Protein AF-A0AAW2WM68-F1 (afdb_monomer_lite)

pLDDT: mean 71.4, std 16.16, range [29.34, 97.38]

InterPro domains:
  IPR001906 Terpene synthase, N-terminal domain [PF01397] (2-116)
  IPR005630 Terpene synthase, metal-binding domain [PF03936] (174-211)
  IPR008930 Terpenoid cyclases/protein prenyltransferase alpha-alpha toroid [SSF48239] (2-142)
  IPR008949 Isoprenoid synthase domain superfamily [G3DSA:1.10.600.10] (168-258)
  IPR008949 Isoprenoid synthase domain superfamily [SSF48576] (148-249)
  IPR036965 Terpene synthase, N-terminal domain superfamily [G3DSA:1.50.10.130] (1-159)
  IPR050148 Terpene synthase-like [PTHR31225] (4-174)

Foldseek 3Di:
DCVVCVPVLLVVLVVVLVVDDLVVLLPDDLLVLLQNLLSNVVVPHDDALCSCQSQADPVSAGDPVCLVVLNSLLSQLLSLVSDDPPRVSSVRSNVVSLVSLVVCLVVDDPLVSVLSVVCNVAPPLLADCLLCLVVVLVPQPDPDPCSVVVSVVSVVVNVVVLVLVQVCVVPVVPPDPVVVLVVVVVVLLVVLVVCLVVVVPDDDVPVVVVSVVVLLVSLQVVQVVCCVVPVHRCSLVSVVVVLVSLVVRPPSVVVCVVVPDRDDDDDDDPDDDPVVVSVVSNVSSCVCQVPVADPVRDSVSVVVRVCCSHPDPDPPPPPPDDDD

Organism: NCBI:txid2727402

Secondary structure (DSSP, 8-state):
-GGGSHHHHHHHHHHHHHH--TTGGGSS-HHHHHHHHHHHHHTT----GGGGGGGB-TTSSB-GGGGG-HHHHHHHHHHHTT--TT-HHHHHHHHHHHHHHHHHGGGS-HHHHHHHHHHHHS-TTTS-TTTSHHHHHHH---SSTHHHHHHHHHHHHHHHHHHHHHHHHH-GGGS-HHHHHHHHHHHHHHHHHHHHHHTTSS--HHHHHHHHHHHHHHHHHHHHHHHHHHS---HHHHHHHHHHHHHTSTTTHHHHHHS-S--------S---HHHHHHHHHHHHHHHHHS---TTS--HHHHHHHHHHHH---S-TTSSS---

Radius of gyration: 24.46 Å; chains: 1; bounding box: 63×73×61 Å

Structure (mmCIF, N/CA/C/O backbone):
data_AF-A0AAW2WM68-F1
#
_entry.id   AF-A0AAW2WM68-F1
#
loop_
_atom_site.group_PDB
_atom_site.id
_atom_site.type_symbol
_atom_site.label_atom_id
_atom_site.label_alt_id
_atom_site.label_comp_id
_atom_site.label_asym_id
_atom_site.label_entity_id
_atom_site.label_seq_id
_atom_site.pdbx_PDB_ins_code
_atom_site.Cartn_x
_atom_site.Cartn_y
_atom_site.Cartn_z
_atom_site.occupancy
_atom_site.B_iso_or_equiv
_atom_site.auth_seq_id
_atom_site.auth_comp_id
_atom_site.auth_asym_id
_atom_site.auth_atom_id
_atom_site.pdbx_PDB_model_num
ATOM 1 N N . MET A 1 1 ? 10.217 -11.678 8.350 1.00 58.91 1 MET A N 1
ATOM 2 C CA . MET A 1 1 ? 11.670 -11.506 8.150 1.00 58.91 1 MET A CA 1
ATOM 3 C C . MET A 1 1 ? 12.120 -10.058 8.237 1.00 58.91 1 MET A C 1
ATOM 5 O O . MET A 1 1 ? 13.129 -9.830 8.879 1.00 58.91 1 MET A O 1
ATOM 9 N N . SER A 1 2 ? 11.407 -9.085 7.651 1.00 62.59 2 SER A N 1
ATOM 10 C CA . SER A 1 2 ? 11.820 -7.666 7.693 1.00 62.59 2 SER A CA 1
ATOM 11 C C . SER A 1 2 ? 12.070 -7.119 9.105 1.00 62.59 2 SER A C 1
ATOM 13 O O . SER A 1 2 ? 12.975 -6.321 9.288 1.00 62.59 2 SER A O 1
ATOM 15 N N . SER A 1 3 ? 11.337 -7.600 10.113 1.00 67.88 3 SER A N 1
ATOM 16 C CA . SER A 1 3 ? 11.535 -7.228 11.521 1.00 67.88 3 SER A CA 1
ATOM 17 C C . SER A 1 3 ? 12.880 -7.657 12.117 1.00 67.88 3 SER A C 1
ATOM 19 O O . SER A 1 3 ? 13.264 -7.115 13.143 1.00 67.88 3 SER A O 1
ATOM 21 N N . PHE A 1 4 ? 13.573 -8.639 11.528 1.00 71.12 4 PHE A N 1
ATOM 22 C CA . PHE A 1 4 ? 14.889 -9.082 12.008 1.00 71.12 4 PHE A CA 1
ATOM 23 C C . PHE A 1 4 ? 16.042 -8.235 11.467 1.00 71.12 4 PHE A C 1
ATOM 25 O O . PHE A 1 4 ? 17.115 -8.276 12.047 1.00 71.12 4 PHE A O 1
ATOM 32 N N . TYR A 1 5 ? 15.816 -7.497 10.377 1.00 79.38 5 TYR A N 1
ATOM 33 C CA . TYR A 1 5 ? 16.856 -6.761 9.650 1.00 79.38 5 TYR A CA 1
ATOM 34 C C . TYR A 1 5 ? 16.471 -5.293 9.421 1.00 79.38 5 TYR A C 1
ATOM 36 O O . TYR A 1 5 ? 16.880 -4.673 8.442 1.00 79.38 5 TYR A O 1
ATOM 44 N N . GLU A 1 6 ? 15.591 -4.748 10.266 1.00 76.94 6 GLU A N 1
ATOM 45 C CA . GLU A 1 6 ? 15.003 -3.420 10.058 1.00 76.94 6 GLU A CA 1
ATOM 46 C C . GLU A 1 6 ? 16.083 -2.328 10.023 1.00 76.94 6 GLU A C 1
ATOM 48 O O . GLU A 1 6 ? 16.049 -1.458 9.155 1.00 76.94 6 GLU A O 1
ATOM 53 N N . GLN A 1 7 ? 17.089 -2.419 10.898 1.00 78.69 7 GLN A N 1
ATOM 54 C CA . GLN A 1 7 ? 18.173 -1.441 10.987 1.00 78.69 7 GLN A CA 1
ATOM 55 C C . GLN A 1 7 ? 19.159 -1.548 9.814 1.00 78.69 7 GLN A C 1
ATOM 57 O O . GLN A 1 7 ? 19.618 -0.531 9.289 1.00 78.69 7 GLN A O 1
ATOM 62 N N . GLU A 1 8 ? 19.477 -2.763 9.377 1.00 85.75 8 GLU A N 1
ATOM 63 C CA . GLU A 1 8 ? 20.359 -3.027 8.242 1.00 85.75 8 GLU A CA 1
ATOM 64 C C . GLU A 1 8 ? 19.726 -2.548 6.937 1.00 85.75 8 GLU A C 1
ATOM 66 O O . GLU A 1 8 ? 20.387 -1.863 6.153 1.00 85.75 8 GLU A O 1
ATOM 71 N N . ILE A 1 9 ? 18.440 -2.854 6.732 1.00 83.44 9 ILE A N 1
ATOM 72 C CA . ILE A 1 9 ? 17.672 -2.389 5.571 1.00 83.44 9 ILE A CA 1
ATOM 73 C C . ILE A 1 9 ? 17.665 -0.859 5.538 1.00 83.44 9 ILE A C 1
ATOM 75 O O . ILE A 1 9 ? 18.023 -0.274 4.517 1.00 83.44 9 ILE A O 1
ATOM 79 N N . GLU A 1 10 ? 17.336 -0.210 6.657 1.00 83.69 10 GLU A N 1
ATOM 80 C CA . GLU A 1 10 ? 17.292 1.252 6.748 1.00 83.69 10 GLU A CA 1
ATOM 81 C C . GLU A 1 10 ? 18.658 1.893 6.466 1.00 83.69 10 GLU A C 1
ATOM 83 O O . GLU A 1 10 ? 18.762 2.884 5.742 1.00 83.69 10 GLU A O 1
ATOM 88 N N . THR A 1 11 ? 19.732 1.287 6.979 1.00 86.25 11 THR A N 1
ATOM 89 C CA . THR A 1 11 ? 21.106 1.756 6.757 1.00 86.25 11 THR A CA 1
ATOM 90 C C . THR A 1 11 ? 21.495 1.671 5.283 1.00 86.25 11 THR A C 1
ATOM 92 O O . THR A 1 11 ? 22.102 2.601 4.744 1.00 86.25 11 THR A O 1
ATOM 95 N N . ILE A 1 12 ? 21.167 0.560 4.618 1.00 86.38 12 ILE A N 1
ATOM 96 C CA . ILE A 1 12 ? 21.462 0.361 3.195 1.00 86.38 12 ILE A CA 1
ATOM 97 C C . ILE A 1 12 ? 20.670 1.365 2.357 1.00 86.38 12 ILE A C 1
ATOM 99 O O . ILE A 1 12 ? 21.259 2.059 1.530 1.00 86.38 12 ILE A O 1
ATOM 103 N N . LEU A 1 13 ? 19.367 1.494 2.606 1.00 84.62 13 LEU A N 1
ATOM 104 C CA . LEU A 1 13 ? 18.497 2.415 1.877 1.00 84.62 13 LEU A CA 1
ATOM 105 C C . LEU A 1 13 ? 18.908 3.878 2.071 1.00 84.62 13 LEU A C 1
ATOM 107 O O . LEU A 1 13 ? 18.991 4.618 1.096 1.00 84.62 13 LEU A O 1
ATOM 111 N N . SER A 1 14 ? 19.289 4.275 3.285 1.00 84.25 14 SER A N 1
ATOM 112 C CA . SER A 1 14 ? 19.798 5.623 3.557 1.00 84.25 14 SER A CA 1
ATOM 113 C C . SER A 1 14 ? 21.088 5.925 2.786 1.00 84.25 14 SER A C 1
ATOM 115 O O . SER A 1 14 ? 21.216 6.989 2.178 1.00 84.25 14 SER A O 1
ATOM 117 N N . LYS A 1 15 ? 22.046 4.986 2.755 1.00 84.69 15 LYS A N 1
ATOM 118 C CA . LYS A 1 15 ? 23.292 5.142 1.978 1.00 84.69 15 LYS A CA 1
ATOM 119 C C . LYS A 1 15 ? 23.015 5.251 0.485 1.00 84.69 15 LYS A C 1
ATOM 121 O O . LYS A 1 15 ? 23.621 6.076 -0.198 1.00 84.69 15 LYS A O 1
ATOM 126 N N . LEU A 1 16 ? 22.104 4.415 -0.000 1.00 81.38 16 LEU A N 1
ATOM 127 C CA . LEU A 1 16 ? 21.652 4.419 -1.379 1.00 81.38 16 LEU A CA 1
ATOM 128 C C . LEU A 1 16 ? 21.011 5.761 -1.741 1.00 81.38 16 LEU A C 1
ATOM 130 O O . LEU A 1 16 ? 21.431 6.356 -2.725 1.00 81.38 16 LEU A O 1
ATOM 134 N N . TYR A 1 17 ? 20.102 6.278 -0.909 1.00 81.12 17 TYR A N 1
ATOM 135 C CA . TYR A 1 17 ? 19.444 7.572 -1.101 1.00 81.12 17 TYR A CA 1
ATOM 136 C C . TYR A 1 17 ? 20.443 8.733 -1.212 1.00 81.12 17 TYR A C 1
ATOM 138 O O . TYR A 1 17 ? 20.369 9.526 -2.148 1.00 81.12 17 TYR A O 1
ATOM 146 N N . VAL A 1 18 ? 21.420 8.799 -0.298 1.00 79.19 18 VAL A N 1
ATOM 147 C CA . VAL A 1 18 ? 22.472 9.836 -0.305 1.00 79.19 18 VAL A CA 1
ATOM 148 C C . VAL A 1 18 ? 23.372 9.725 -1.539 1.00 79.19 18 VAL A C 1
ATOM 150 O O . VAL A 1 18 ? 23.837 10.735 -2.061 1.00 79.19 18 VAL A O 1
ATOM 153 N N . SER A 1 19 ? 23.610 8.503 -2.016 1.00 74.69 19 SER A N 1
ATOM 154 C CA . SER A 1 19 ? 24.483 8.234 -3.164 1.00 74.69 19 SER A CA 1
ATOM 155 C C . SER A 1 19 ? 23.767 8.402 -4.511 1.00 74.69 19 SER A C 1
ATOM 157 O O . SER A 1 19 ? 24.416 8.574 -5.544 1.00 74.69 19 SER A O 1
ATOM 159 N N . SER A 1 20 ? 22.433 8.360 -4.529 1.00 66.25 20 SER A N 1
ATOM 160 C CA . SER A 1 20 ? 21.623 8.497 -5.738 1.00 66.25 20 SER A CA 1
ATOM 161 C C . SER A 1 20 ? 21.409 9.961 -6.137 1.00 66.25 20 SER A C 1
ATOM 163 O O . SER A 1 20 ? 20.391 10.573 -5.822 1.00 66.25 20 SER A O 1
ATOM 165 N N . CYS A 1 21 ? 22.346 10.519 -6.906 1.00 59.09 21 CYS A N 1
ATOM 166 C CA . CYS A 1 21 ? 22.107 11.739 -7.684 1.00 59.09 21 CYS A CA 1
ATOM 167 C C . CYS A 1 21 ? 21.195 11.449 -8.890 1.00 59.09 21 CYS A C 1
ATOM 169 O O . CYS A 1 21 ? 21.264 10.370 -9.483 1.00 59.09 21 CYS A O 1
ATOM 171 N N . SER A 1 22 ? 20.400 12.435 -9.329 1.00 58.59 22 SER A N 1
ATOM 172 C CA . SER A 1 22 ? 19.503 12.318 -10.499 1.00 58.59 22 SER A CA 1
ATOM 173 C C . SER A 1 22 ? 20.212 11.840 -11.783 1.00 58.59 22 SER A C 1
ATOM 175 O O . SER A 1 22 ? 19.594 11.227 -12.652 1.00 58.59 22 SER A O 1
ATOM 177 N N . CYS A 1 23 ? 21.528 12.059 -11.886 1.00 52.59 23 CYS A N 1
ATOM 178 C CA . CYS A 1 23 ? 22.368 11.612 -12.994 1.00 52.59 23 CYS A CA 1
ATOM 179 C C . CYS A 1 23 ? 22.620 10.092 -13.032 1.00 52.59 23 CYS A C 1
ATOM 181 O O . CYS A 1 23 ? 22.843 9.557 -14.117 1.00 52.59 23 CYS A O 1
ATOM 183 N N . MET A 1 24 ? 22.553 9.388 -11.895 1.00 54.06 24 MET A N 1
ATOM 184 C CA . MET A 1 24 ? 22.850 7.950 -11.816 1.00 54.06 24 MET A CA 1
ATOM 185 C C . MET A 1 24 ? 21.747 7.106 -12.477 1.00 54.06 24 MET A C 1
ATOM 187 O O . MET A 1 24 ? 22.029 6.100 -13.123 1.00 54.06 24 MET A O 1
ATOM 191 N N . TYR A 1 25 ? 20.498 7.585 -12.429 1.00 58.53 25 TYR A N 1
ATOM 192 C CA . TYR A 1 25 ? 19.331 6.945 -13.050 1.00 58.53 25 TYR A CA 1
ATOM 193 C C . TYR A 1 25 ? 19.366 6.877 -14.577 1.00 58.53 25 TYR A C 1
ATOM 195 O O . TYR A 1 25 ? 18.562 6.158 -15.160 1.00 58.53 25 TYR A O 1
ATOM 203 N N . ARG A 1 26 ? 20.293 7.580 -15.241 1.00 58.72 26 ARG A N 1
ATOM 204 C CA . ARG A 1 26 ? 20.440 7.501 -16.705 1.00 58.72 26 ARG A CA 1
ATOM 205 C C . ARG A 1 26 ? 21.076 6.192 -17.180 1.00 58.72 26 ARG A C 1
ATOM 207 O O . ARG A 1 26 ? 20.952 5.883 -18.360 1.00 58.72 26 ARG A O 1
ATOM 214 N N . TYR A 1 27 ? 21.745 5.455 -16.291 1.00 62.53 27 TYR A N 1
ATOM 215 C CA . TYR A 1 27 ? 22.412 4.187 -16.612 1.00 62.53 27 TYR A CA 1
ATOM 216 C C . TYR A 1 27 ? 21.658 2.955 -16.103 1.00 62.53 27 TYR A C 1
ATOM 218 O O . TYR A 1 27 ? 22.009 1.834 -16.462 1.00 62.53 27 TYR A O 1
ATOM 226 N N . TYR A 1 28 ? 20.623 3.155 -15.287 1.00 80.12 28 TYR A N 1
ATOM 227 C CA . TYR A 1 28 ? 19.785 2.079 -14.777 1.00 80.12 28 TYR A CA 1
ATOM 228 C C . TYR A 1 28 ? 18.682 1.723 -15.782 1.00 80.12 28 TYR A C 1
ATOM 230 O O . TYR A 1 28 ? 18.127 2.589 -16.462 1.00 80.12 28 TYR A O 1
ATOM 238 N N . ASN A 1 29 ? 18.370 0.430 -15.879 1.00 89.44 29 ASN A N 1
ATOM 239 C CA . ASN A 1 29 ? 17.227 -0.055 -16.653 1.00 89.44 29 ASN A CA 1
ATOM 240 C C . ASN A 1 29 ? 15.906 0.231 -15.904 1.00 89.44 29 ASN A C 1
ATOM 242 O O . ASN A 1 29 ? 15.908 0.738 -14.779 1.00 89.44 29 ASN A O 1
ATOM 246 N N . LEU A 1 30 ? 14.768 -0.084 -16.533 1.00 93.38 30 LEU A N 1
ATOM 247 C CA . LEU A 1 30 ? 13.450 0.172 -15.948 1.00 93.38 30 LEU A CA 1
ATOM 248 C C . LEU A 1 30 ? 13.280 -0.544 -14.603 1.00 93.38 30 LEU A C 1
ATOM 250 O O . LEU A 1 30 ? 12.852 0.078 -13.634 1.00 93.38 30 LEU A O 1
ATOM 254 N N . HIS A 1 31 ? 13.664 -1.818 -14.539 1.00 92.50 31 HIS A N 1
ATOM 255 C CA . HIS A 1 31 ? 13.608 -2.613 -13.316 1.00 92.50 31 HIS A CA 1
ATOM 256 C C . HIS A 1 31 ? 14.336 -1.952 -12.144 1.00 92.50 31 HIS A C 1
ATOM 258 O O . HIS A 1 31 ? 13.742 -1.773 -11.082 1.00 92.50 31 HIS A O 1
ATOM 264 N N . ASP A 1 32 ? 15.589 -1.550 -12.333 1.00 89.19 32 ASP A N 1
ATOM 265 C CA . ASP A 1 32 ? 16.418 -1.022 -11.253 1.00 89.19 32 ASP A CA 1
ATOM 266 C C . ASP A 1 32 ? 15.882 0.321 -10.746 1.00 89.19 32 ASP A C 1
ATOM 268 O O . ASP A 1 32 ? 15.766 0.520 -9.536 1.00 89.19 32 ASP A O 1
ATOM 272 N N . VAL A 1 33 ? 15.474 1.219 -11.655 1.00 91.25 33 VAL A N 1
ATOM 273 C CA . VAL A 1 33 ? 14.880 2.511 -11.276 1.00 91.25 33 VAL A CA 1
ATOM 274 C C . VAL A 1 33 ? 13.568 2.312 -10.520 1.00 91.25 33 VAL A C 1
ATOM 276 O O . VAL A 1 33 ? 13.373 2.912 -9.461 1.00 91.25 33 VAL A O 1
ATOM 279 N N . SER A 1 34 ? 12.676 1.462 -11.033 1.00 93.12 34 SER A N 1
ATOM 280 C CA . SER A 1 34 ? 11.378 1.197 -10.413 1.00 93.12 34 SER A CA 1
ATOM 281 C C . SER A 1 34 ? 11.513 0.533 -9.043 1.00 93.12 34 SER A C 1
ATOM 283 O O . SER A 1 34 ? 10.857 0.959 -8.089 1.00 93.12 34 SER A O 1
ATOM 285 N N . LEU A 1 35 ? 12.396 -0.461 -8.914 1.00 89.38 35 LEU A N 1
ATOM 286 C CA . LEU A 1 35 ? 12.665 -1.144 -7.650 1.00 89.38 35 LEU A CA 1
ATOM 287 C C . LEU A 1 35 ? 13.230 -0.174 -6.608 1.00 89.38 35 LEU A C 1
ATOM 289 O O . LEU A 1 35 ? 12.756 -0.130 -5.472 1.00 89.38 35 LEU A O 1
ATOM 293 N N . PHE A 1 36 ? 14.218 0.630 -6.997 1.00 88.81 36 PHE A N 1
ATOM 294 C CA . PHE A 1 36 ? 14.860 1.603 -6.120 1.00 88.81 36 PHE A CA 1
ATOM 295 C C . PHE A 1 36 ? 13.875 2.653 -5.608 1.00 88.81 36 PHE A C 1
ATOM 297 O O . PHE A 1 36 ? 13.763 2.880 -4.401 1.00 88.81 36 PHE A O 1
ATOM 304 N N . PHE A 1 37 ? 13.108 3.235 -6.531 1.00 88.81 37 PHE A N 1
ATOM 305 C CA . PHE A 1 37 ? 12.046 4.183 -6.226 1.00 88.81 37 PHE A CA 1
ATOM 306 C C . PHE A 1 37 ? 11.047 3.592 -5.227 1.00 88.81 37 PHE A C 1
ATOM 308 O O . PHE A 1 37 ? 10.729 4.216 -4.211 1.00 88.81 37 PHE A O 1
ATOM 315 N N . ARG A 1 38 ? 10.590 2.360 -5.488 1.00 89.44 38 ARG A N 1
ATOM 316 C CA . ARG A 1 38 ? 9.616 1.665 -4.648 1.00 89.44 38 ARG A CA 1
ATOM 317 C C . ARG A 1 38 ? 10.138 1.442 -3.233 1.00 89.44 38 ARG A C 1
ATOM 319 O O . ARG A 1 38 ? 9.433 1.760 -2.277 1.00 89.44 38 ARG A O 1
ATOM 326 N N . LEU A 1 39 ? 11.352 0.911 -3.093 1.00 85.31 39 LEU A N 1
ATOM 327 C CA . LEU A 1 39 ? 11.943 0.613 -1.786 1.00 85.31 39 LEU A CA 1
ATOM 328 C C . LEU A 1 39 ? 12.146 1.881 -0.953 1.00 85.31 39 LEU A C 1
ATOM 330 O O . LEU A 1 39 ? 11.783 1.912 0.221 1.00 85.31 39 LEU A O 1
ATOM 334 N N . LEU A 1 40 ? 12.658 2.949 -1.560 1.00 82.81 40 LEU A N 1
ATOM 335 C CA . LEU A 1 40 ? 12.931 4.192 -0.845 1.00 82.81 40 LEU A CA 1
ATOM 336 C C . LEU A 1 40 ? 11.660 4.914 -0.402 1.00 82.81 40 LEU A C 1
ATOM 338 O O . LEU A 1 40 ? 11.570 5.331 0.753 1.00 82.81 40 LEU A O 1
ATOM 342 N N . ARG A 1 41 ? 10.637 4.985 -1.261 1.00 82.19 41 ARG A N 1
ATOM 343 C CA . ARG A 1 41 ? 9.340 5.557 -0.870 1.00 82.19 41 ARG A CA 1
ATOM 344 C C . ARG A 1 41 ? 8.634 4.739 0.207 1.00 82.19 41 ARG A C 1
ATOM 346 O O . ARG A 1 41 ? 8.053 5.315 1.122 1.00 82.19 41 ARG A O 1
ATOM 353 N N . GLN A 1 42 ? 8.717 3.407 0.156 1.00 77.81 42 GLN A N 1
ATOM 354 C CA . GLN A 1 42 ? 8.172 2.538 1.210 1.00 77.81 42 GLN A CA 1
ATOM 355 C C . GLN A 1 42 ? 8.839 2.763 2.577 1.00 77.81 42 GLN A C 1
ATOM 357 O O . GLN A 1 42 ? 8.197 2.533 3.602 1.00 77.81 42 GLN A O 1
ATOM 362 N N . HIS A 1 43 ? 10.083 3.246 2.587 1.00 75.50 43 HIS A N 1
ATOM 363 C CA . HIS A 1 43 ? 10.836 3.620 3.786 1.00 75.50 43 HIS A CA 1
ATOM 364 C C . HIS A 1 43 ? 10.753 5.118 4.132 1.00 75.50 43 HIS A C 1
ATOM 366 O O . HIS A 1 43 ? 11.340 5.567 5.109 1.00 75.50 43 HIS A O 1
ATOM 372 N N . GLY A 1 44 ? 9.949 5.895 3.399 1.00 74.50 44 GLY A N 1
ATOM 373 C CA . GLY A 1 44 ? 9.663 7.294 3.724 1.00 74.50 44 GLY A CA 1
ATOM 374 C C . GLY A 1 44 ? 10.648 8.310 3.147 1.00 74.50 44 GLY A C 1
ATOM 375 O O . GLY A 1 44 ? 10.581 9.480 3.520 1.00 74.50 44 GLY A O 1
ATOM 376 N N . HIS A 1 45 ? 11.530 7.906 2.231 1.00 76.88 45 HIS A N 1
ATOM 377 C CA . HIS A 1 45 ? 12.341 8.849 1.467 1.00 76.88 45 HIS A CA 1
ATOM 378 C C . HIS A 1 45 ? 11.519 9.492 0.344 1.00 76.88 45 HIS A C 1
ATOM 380 O O . HIS A 1 45 ? 10.816 8.813 -0.409 1.00 76.88 45 HIS A O 1
ATOM 386 N N . CYS A 1 46 ? 11.653 10.809 0.194 1.00 79.56 46 CYS A N 1
ATOM 387 C CA . CYS A 1 46 ? 11.006 11.558 -0.877 1.00 79.56 46 CYS A CA 1
ATOM 388 C C . CYS A 1 46 ? 11.830 11.466 -2.166 1.00 79.56 46 CYS A C 1
ATOM 390 O O . CYS A 1 46 ? 12.935 11.996 -2.242 1.00 79.56 46 CYS A O 1
ATOM 392 N N . ILE A 1 47 ? 11.279 10.823 -3.196 1.00 82.94 47 ILE A N 1
ATOM 393 C CA . ILE A 1 47 ? 11.885 10.737 -4.532 1.00 82.94 47 ILE A CA 1
ATOM 394 C C . ILE A 1 47 ? 10.878 11.233 -5.554 1.00 82.94 47 ILE A C 1
ATOM 396 O O . ILE A 1 47 ? 9.731 10.779 -5.545 1.00 82.94 47 ILE A O 1
ATOM 400 N N . SER A 1 48 ? 11.310 12.132 -6.443 1.00 86.75 48 SER A N 1
ATOM 401 C CA . SER A 1 48 ? 10.451 12.628 -7.520 1.00 86.75 48 SER A CA 1
ATOM 402 C C . SER A 1 48 ? 10.112 11.508 -8.506 1.00 86.75 48 SER A C 1
ATOM 404 O O . SER A 1 48 ? 10.993 10.766 -8.952 1.00 86.75 48 SER A O 1
ATOM 406 N N . ALA A 1 49 ? 8.837 11.430 -8.890 1.00 88.88 49 ALA A N 1
ATOM 407 C CA . ALA A 1 49 ? 8.371 10.567 -9.972 1.00 88.88 49 ALA A CA 1
ATOM 408 C C . ALA A 1 49 ? 8.985 10.937 -11.337 1.00 88.88 49 ALA A C 1
ATOM 410 O O . ALA A 1 49 ? 8.962 10.122 -12.259 1.00 88.88 49 ALA A O 1
ATOM 411 N N . ASP A 1 50 ? 9.608 12.115 -11.463 1.00 90.00 50 ASP A N 1
ATOM 412 C CA . ASP A 1 50 ? 10.272 12.566 -12.692 1.00 90.00 50 ASP A CA 1
ATOM 413 C C . ASP A 1 50 ? 11.388 11.637 -13.164 1.00 90.00 50 ASP A C 1
ATOM 415 O O . ASP A 1 50 ? 11.746 11.652 -14.343 1.00 90.00 50 ASP A O 1
ATOM 419 N N . VAL A 1 51 ? 11.921 10.793 -12.276 1.00 89.88 51 VAL A N 1
ATOM 420 C CA . VAL A 1 51 ? 12.886 9.754 -12.646 1.00 89.88 51 VAL A CA 1
ATOM 421 C C . VAL A 1 51 ? 12.350 8.847 -13.764 1.00 89.88 51 VAL A C 1
ATOM 423 O O . VAL A 1 51 ? 13.120 8.362 -14.596 1.00 89.88 51 VAL A O 1
ATOM 426 N N . PHE A 1 52 ? 11.025 8.682 -13.850 1.00 92.81 52 PHE A N 1
ATOM 427 C CA . PHE A 1 52 ? 10.376 7.879 -14.879 1.00 92.81 52 PHE A CA 1
ATOM 428 C C . PHE A 1 52 ? 10.274 8.573 -16.244 1.00 92.81 52 PHE A C 1
ATOM 430 O O . PHE A 1 52 ? 10.058 7.892 -17.249 1.00 92.81 52 PHE A O 1
ATOM 437 N N . ASN A 1 53 ? 10.525 9.885 -16.336 1.00 91.94 53 ASN A N 1
ATOM 438 C CA . ASN A 1 53 ? 10.569 10.598 -17.619 1.00 91.94 53 ASN A CA 1
ATOM 439 C C . ASN A 1 53 ? 11.665 10.060 -18.552 1.00 91.94 53 ASN A C 1
ATOM 441 O O . ASN A 1 53 ? 11.525 10.124 -19.774 1.00 91.94 53 ASN A O 1
ATOM 445 N N . ASN A 1 54 ? 12.710 9.433 -18.001 1.00 90.31 54 ASN A N 1
ATOM 446 C CA . ASN A 1 54 ? 13.758 8.765 -18.777 1.00 90.31 54 ASN A CA 1
ATOM 447 C C . ASN A 1 54 ? 13.218 7.630 -19.671 1.00 90.31 54 ASN A C 1
ATOM 449 O O . ASN A 1 54 ? 13.798 7.332 -20.720 1.00 90.31 54 ASN A O 1
ATOM 453 N N . PHE A 1 55 ? 12.083 7.034 -19.295 1.00 93.56 55 PHE A N 1
ATOM 454 C CA . PHE A 1 55 ? 11.435 5.934 -20.012 1.00 93.56 55 PHE A CA 1
ATOM 455 C C . PHE A 1 55 ? 10.311 6.399 -20.947 1.00 93.56 55 PHE A C 1
ATOM 457 O O . PHE A 1 55 ? 9.643 5.579 -21.584 1.00 93.56 55 PHE A O 1
ATOM 464 N N . LYS A 1 56 ? 10.115 7.716 -21.069 1.00 94.19 56 LYS A N 1
ATOM 465 C CA . LYS A 1 56 ? 9.087 8.320 -21.916 1.00 94.19 56 LYS A CA 1
ATOM 466 C C . LYS A 1 56 ? 9.655 8.752 -23.273 1.00 94.19 56 LYS A C 1
ATOM 468 O O . LYS A 1 56 ? 10.863 8.949 -23.457 1.00 94.19 56 LYS A O 1
ATOM 473 N N . GLY A 1 57 ? 8.796 8.760 -24.285 1.00 93.12 57 GLY A N 1
ATOM 474 C CA . GLY A 1 57 ? 9.080 9.234 -25.634 1.00 93.12 57 GLY A CA 1
ATOM 475 C C . GLY A 1 57 ? 9.000 10.757 -25.734 1.00 93.12 57 GLY A C 1
ATOM 476 O O . GLY A 1 57 ? 8.637 11.444 -24.782 1.00 93.12 57 GLY A O 1
ATOM 477 N N . LYS A 1 58 ? 9.311 11.294 -26.919 1.00 92.50 58 LYS A N 1
ATOM 478 C CA . LYS A 1 58 ? 9.151 12.733 -27.212 1.00 92.50 58 LYS A CA 1
ATOM 479 C C . LYS A 1 58 ? 7.689 13.192 -27.164 1.00 92.50 58 LYS A C 1
ATOM 481 O O . LYS A 1 58 ? 7.438 14.377 -27.008 1.00 92.50 58 LYS A O 1
ATOM 486 N N . ASP A 1 59 ? 6.748 12.259 -27.300 1.00 92.88 59 ASP A N 1
ATOM 487 C CA . ASP A 1 59 ? 5.308 12.488 -27.168 1.00 92.88 59 ASP A CA 1
ATOM 488 C C . ASP A 1 59 ? 4.847 12.576 -25.705 1.00 92.88 59 ASP A C 1
ATOM 490 O O . ASP A 1 59 ? 3.655 12.718 -25.449 1.00 92.88 59 ASP A O 1
ATOM 494 N N . GLY A 1 60 ? 5.771 12.464 -24.746 1.00 92.94 60 GLY A N 1
ATOM 495 C CA . GLY A 1 60 ? 5.449 12.531 -23.329 1.00 92.94 60 GLY A CA 1
ATOM 496 C C . GLY A 1 60 ? 4.705 11.301 -22.815 1.00 92.94 60 GLY A C 1
ATOM 497 O O . GLY A 1 60 ? 4.059 11.403 -21.779 1.00 92.94 60 GLY A O 1
ATOM 498 N N . ARG A 1 61 ? 4.796 10.141 -23.483 1.00 94.88 61 ARG A N 1
ATOM 499 C CA . ARG A 1 61 ? 4.212 8.866 -23.017 1.00 94.88 61 ARG A CA 1
ATOM 500 C C . ARG A 1 61 ? 5.269 7.791 -22.820 1.00 94.88 61 ARG A C 1
ATOM 502 O O . ARG A 1 61 ? 6.332 7.850 -23.436 1.00 94.88 61 ARG A O 1
ATOM 509 N N . PHE A 1 62 ? 4.996 6.793 -21.982 1.00 96.81 62 PHE A N 1
ATOM 510 C CA . PHE A 1 62 ? 5.893 5.641 -21.839 1.00 96.81 62 PHE A CA 1
ATOM 511 C C . PHE A 1 62 ? 6.112 4.912 -23.170 1.00 96.81 62 PHE A C 1
ATOM 513 O O . PHE A 1 62 ? 5.183 4.673 -23.947 1.00 96.81 62 PHE A O 1
ATOM 520 N N . ARG A 1 63 ? 7.371 4.561 -23.454 1.00 95.56 63 ARG A N 1
ATOM 521 C CA . ARG A 1 63 ? 7.738 3.944 -24.733 1.00 95.56 63 ARG A CA 1
ATOM 522 C C . ARG A 1 63 ? 7.237 2.502 -24.796 1.00 95.56 63 ARG A C 1
ATOM 524 O O . ARG A 1 63 ? 7.533 1.692 -23.924 1.00 95.56 63 ARG A O 1
ATOM 531 N N . ARG A 1 64 ? 6.561 2.134 -25.888 1.00 94.00 64 ARG A N 1
ATOM 532 C CA . ARG A 1 64 ? 6.053 0.762 -26.092 1.00 94.00 64 ARG A CA 1
ATOM 533 C C . ARG A 1 64 ? 7.137 -0.317 -26.160 1.00 94.00 64 ARG A C 1
ATOM 535 O O . ARG A 1 64 ? 6.842 -1.473 -25.880 1.00 94.00 64 ARG A O 1
ATOM 542 N N . ASN A 1 65 ? 8.384 0.035 -26.479 1.00 92.50 65 ASN A N 1
ATOM 543 C CA . ASN A 1 65 ? 9.497 -0.919 -26.440 1.00 92.50 65 ASN A CA 1
ATOM 544 C C . ASN A 1 65 ? 9.824 -1.407 -25.012 1.00 92.50 65 ASN A C 1
ATOM 546 O O . ASN A 1 65 ? 10.478 -2.424 -24.844 1.00 92.50 65 ASN A O 1
ATOM 550 N N . LEU A 1 66 ? 9.295 -0.780 -23.959 1.00 93.88 66 LEU A N 1
ATOM 551 C CA . LEU A 1 66 ? 9.406 -1.330 -22.603 1.00 93.88 66 LEU A CA 1
ATOM 552 C C . LEU A 1 66 ? 8.688 -2.683 -22.446 1.00 93.88 66 LEU A C 1
ATOM 554 O O . LEU A 1 66 ? 8.960 -3.394 -21.486 1.00 93.88 66 LEU A O 1
ATOM 558 N N . ARG A 1 67 ? 7.845 -3.086 -23.415 1.00 92.88 67 ARG A N 1
ATOM 559 C CA . ARG A 1 67 ? 7.231 -4.424 -23.491 1.00 92.88 67 ARG A CA 1
ATOM 560 C C . ARG A 1 67 ? 8.250 -5.567 -23.387 1.00 92.88 67 ARG A C 1
ATOM 562 O O . ARG A 1 67 ? 7.895 -6.637 -22.915 1.00 92.88 67 ARG A O 1
ATOM 569 N N . GLN A 1 68 ? 9.498 -5.357 -23.811 1.00 90.31 68 GLN A N 1
ATOM 570 C CA . GLN A 1 68 ? 10.535 -6.390 -23.718 1.00 90.31 68 GLN A CA 1
ATOM 571 C C . GLN A 1 68 ? 11.049 -6.622 -22.284 1.00 90.31 68 GLN A C 1
ATOM 573 O O . GLN A 1 68 ? 11.557 -7.703 -21.993 1.00 90.31 68 GLN A O 1
ATOM 578 N N . ASP A 1 69 ? 10.917 -5.645 -21.381 1.00 91.75 69 ASP A N 1
ATOM 579 C CA . ASP A 1 69 ? 11.398 -5.742 -19.999 1.00 91.75 69 ASP A CA 1
ATOM 580 C C . ASP A 1 69 ? 10.245 -6.063 -19.040 1.00 91.75 69 ASP A C 1
ATOM 582 O O . ASP A 1 69 ? 9.741 -5.209 -18.311 1.00 91.75 69 ASP A O 1
ATOM 586 N N . ILE A 1 70 ? 9.815 -7.327 -19.040 1.00 91.19 70 ILE A N 1
ATOM 587 C CA . ILE A 1 70 ? 8.714 -7.801 -18.186 1.00 91.19 70 ILE A CA 1
ATOM 588 C C . ILE A 1 70 ? 9.002 -7.556 -16.701 1.00 91.19 70 ILE A C 1
ATOM 590 O O . ILE A 1 70 ? 8.108 -7.152 -15.958 1.00 91.19 70 ILE A O 1
ATOM 594 N N . ARG A 1 71 ? 10.250 -7.765 -16.258 1.00 90.19 71 ARG A N 1
ATOM 595 C CA . ARG A 1 71 ? 10.645 -7.517 -14.863 1.00 90.19 71 ARG A CA 1
ATOM 596 C C . ARG A 1 71 ? 10.541 -6.031 -14.530 1.00 90.19 71 ARG A C 1
ATOM 598 O O . ARG A 1 71 ? 9.984 -5.686 -13.490 1.00 90.19 71 ARG A O 1
ATOM 605 N N . GLY A 1 72 ? 11.001 -5.168 -15.432 1.00 93.75 72 GLY A N 1
ATOM 606 C CA . GLY A 1 72 ? 10.848 -3.724 -15.322 1.00 93.75 72 GLY A CA 1
ATOM 607 C C . GLY A 1 72 ? 9.393 -3.280 -15.274 1.00 93.75 72 GLY A C 1
ATOM 608 O O . GLY A 1 72 ? 9.040 -2.467 -14.427 1.00 93.75 72 GLY A O 1
ATOM 609 N N . LEU A 1 73 ? 8.522 -3.853 -16.107 1.00 96.00 73 LEU A N 1
ATOM 610 C CA . LEU A 1 73 ? 7.092 -3.541 -16.093 1.00 96.00 73 LEU A CA 1
ATOM 611 C C . LEU A 1 73 ? 6.415 -3.949 -14.780 1.00 96.00 73 LEU A C 1
ATOM 613 O O . LEU A 1 73 ? 5.604 -3.186 -14.261 1.00 96.00 73 LEU A O 1
ATOM 617 N N . VAL A 1 74 ? 6.758 -5.112 -14.218 1.00 91.50 74 VAL A N 1
ATOM 618 C CA . VAL A 1 74 ? 6.238 -5.544 -12.909 1.00 91.50 74 VAL A CA 1
ATOM 619 C C . VAL A 1 74 ? 6.657 -4.575 -11.805 1.00 91.50 74 VAL A C 1
ATOM 621 O O . VAL A 1 74 ? 5.819 -4.160 -11.006 1.00 91.50 74 VAL A O 1
ATOM 624 N N . GLU A 1 75 ? 7.929 -4.180 -11.760 1.00 93.69 75 GLU A N 1
ATOM 625 C CA . GLU A 1 75 ? 8.398 -3.230 -10.746 1.00 93.69 75 GLU A CA 1
ATOM 626 C C . GLU A 1 75 ? 7.846 -1.817 -10.976 1.00 93.69 75 GLU A C 1
ATOM 628 O O . GLU A 1 75 ? 7.531 -1.124 -10.010 1.00 93.69 75 GLU A O 1
ATOM 633 N N . LEU A 1 76 ? 7.662 -1.389 -12.230 1.00 96.06 76 LEU A N 1
ATOM 634 C CA . LEU A 1 76 ? 7.021 -0.115 -12.568 1.00 96.06 76 LEU A CA 1
ATOM 635 C C . LEU A 1 76 ? 5.559 -0.087 -12.112 1.00 96.06 76 LEU A C 1
ATOM 637 O O . LEU A 1 76 ? 5.117 0.916 -11.553 1.00 96.06 76 LEU A O 1
ATOM 641 N N . TYR A 1 77 ? 4.829 -1.189 -12.300 1.00 94.25 77 TYR A N 1
ATOM 642 C CA . TYR A 1 77 ? 3.460 -1.329 -11.812 1.00 94.25 77 TYR A CA 1
ATOM 643 C C . TYR A 1 77 ? 3.387 -1.178 -10.291 1.00 94.25 77 TYR A C 1
ATOM 645 O O . TYR A 1 77 ? 2.557 -0.420 -9.786 1.00 94.25 77 TYR A O 1
ATOM 653 N N . GLU A 1 78 ? 4.281 -1.858 -9.569 1.00 88.44 78 GLU A N 1
ATOM 654 C CA . GLU A 1 78 ? 4.377 -1.798 -8.108 1.00 88.44 78 GLU A CA 1
ATOM 655 C C . GLU A 1 78 ? 4.790 -0.407 -7.605 1.00 88.44 78 GLU A C 1
ATOM 657 O O . GLU A 1 78 ? 4.245 0.084 -6.614 1.00 88.44 78 GLU A O 1
ATOM 662 N N . ALA A 1 79 ? 5.717 0.258 -8.299 1.00 89.12 79 ALA A N 1
ATOM 663 C CA . ALA A 1 79 ? 6.112 1.635 -8.016 1.00 89.12 79 ALA A CA 1
ATOM 664 C C . ALA A 1 79 ? 4.946 2.617 -8.214 1.00 89.12 79 ALA A C 1
ATOM 666 O O . ALA A 1 79 ? 4.738 3.493 -7.376 1.00 89.12 79 ALA A O 1
ATOM 667 N N . GLY A 1 80 ? 4.143 2.437 -9.267 1.00 87.50 80 GLY A N 1
ATOM 668 C CA . GLY A 1 80 ? 2.953 3.250 -9.530 1.00 87.50 80 GLY A CA 1
ATOM 669 C C . GLY A 1 80 ? 1.890 3.158 -8.429 1.00 87.50 80 GLY A C 1
ATOM 670 O O . GLY A 1 80 ? 1.140 4.103 -8.209 1.00 87.50 80 GLY A O 1
ATOM 671 N N . GLN A 1 81 ? 1.860 2.070 -7.648 1.00 83.69 81 GLN A N 1
ATOM 672 C CA . GLN A 1 81 ? 0.938 1.946 -6.509 1.00 83.69 81 GLN A CA 1
ATOM 673 C C . GLN A 1 81 ? 1.293 2.835 -5.309 1.00 83.69 81 GLN A C 1
ATOM 675 O O . GLN A 1 81 ? 0.519 2.871 -4.353 1.00 83.69 81 GLN A O 1
ATOM 680 N N . LEU A 1 82 ? 2.445 3.515 -5.344 1.00 79.31 82 LEU A N 1
ATOM 681 C CA . LEU A 1 82 ? 2.907 4.487 -4.344 1.00 79.31 82 LEU A CA 1
ATOM 682 C C . LEU A 1 82 ? 2.581 5.939 -4.732 1.00 79.31 82 LEU A C 1
ATOM 684 O O . LEU A 1 82 ? 3.184 6.861 -4.177 1.00 79.31 82 LEU A O 1
ATOM 688 N N . SER A 1 83 ? 1.699 6.130 -5.718 1.00 77.81 83 SER A N 1
ATOM 689 C CA . SER A 1 83 ? 1.221 7.445 -6.149 1.00 77.81 83 SER A CA 1
ATOM 690 C C . SER A 1 83 ? 0.573 8.207 -4.992 1.00 77.81 83 SER A C 1
ATOM 692 O O . SER A 1 83 ? -0.173 7.624 -4.199 1.00 77.81 83 SER A O 1
ATOM 694 N N . VAL A 1 84 ? 0.866 9.505 -4.900 1.00 74.38 84 VAL A N 1
ATOM 695 C CA . VAL A 1 84 ? 0.119 10.455 -4.065 1.00 74.38 84 VAL A CA 1
ATOM 696 C C . VAL A 1 84 ? -0.620 11.455 -4.951 1.00 74.38 84 VAL A C 1
ATOM 698 O O . VAL A 1 84 ? -0.335 11.582 -6.141 1.00 74.38 84 VAL A O 1
ATOM 701 N N . GLU A 1 85 ? -1.595 12.159 -4.379 1.00 65.81 85 GLU A N 1
ATOM 702 C CA . GLU A 1 85 ? -2.421 13.111 -5.122 1.00 65.81 85 GLU A CA 1
ATOM 703 C C . GLU A 1 85 ? -1.565 14.139 -5.888 1.00 65.81 85 GLU A C 1
ATOM 705 O O . GLU A 1 85 ? -0.659 14.758 -5.328 1.00 65.81 85 GLU A O 1
ATOM 710 N N . GLY A 1 86 ? -1.842 14.287 -7.189 1.00 70.31 86 GLY A N 1
ATOM 711 C CA . GLY A 1 86 ? -1.111 15.171 -8.104 1.00 70.31 86 GLY A CA 1
ATOM 712 C C . GLY A 1 86 ? 0.035 14.512 -8.888 1.00 70.31 86 GLY A C 1
ATOM 713 O O . GLY A 1 86 ? 0.555 15.123 -9.822 1.00 70.31 86 GLY A O 1
ATOM 714 N N . GLU A 1 87 ? 0.418 13.265 -8.592 1.00 79.62 87 GLU A N 1
ATOM 715 C CA . GLU A 1 87 ? 1.510 12.566 -9.290 1.00 79.62 87 GLU A CA 1
ATOM 716 C C . GLU A 1 87 ? 1.053 11.774 -10.526 1.00 79.62 87 GLU A C 1
ATOM 718 O O . GLU A 1 87 ? 1.210 10.555 -10.616 1.00 79.62 87 GLU A O 1
ATOM 723 N N . HIS A 1 88 ? 0.573 12.484 -11.550 1.00 87.81 88 HIS A N 1
ATOM 724 C CA . HIS A 1 88 ? 0.043 11.874 -12.780 1.00 87.81 88 HIS A CA 1
ATOM 725 C C . HIS A 1 88 ? 1.002 10.897 -13.487 1.00 87.81 88 HIS A C 1
ATOM 727 O O . HIS A 1 88 ? 0.553 9.972 -14.162 1.00 87.81 88 HIS A O 1
ATOM 733 N N . ILE A 1 89 ? 2.322 11.065 -13.325 1.00 92.25 89 ILE A N 1
ATOM 734 C CA . ILE A 1 89 ? 3.329 10.159 -13.901 1.00 92.25 89 ILE A CA 1
ATOM 735 C C . ILE A 1 89 ? 3.184 8.738 -13.340 1.00 92.25 89 ILE A C 1
ATOM 737 O O . ILE A 1 89 ? 3.358 7.772 -14.083 1.00 92.25 89 ILE A O 1
ATOM 741 N N . LEU A 1 90 ? 2.873 8.591 -12.049 1.00 88.44 90 LEU A N 1
ATOM 742 C CA . LEU A 1 90 ? 2.746 7.283 -11.402 1.00 88.44 90 LEU A CA 1
ATOM 743 C C . LEU A 1 90 ? 1.414 6.613 -11.722 1.00 88.44 90 LEU A C 1
ATOM 745 O O . LEU A 1 90 ? 1.383 5.397 -11.917 1.00 88.44 90 LEU A O 1
ATOM 749 N N . ASP A 1 91 ? 0.348 7.400 -11.860 1.00 86.00 91 ASP A N 1
ATOM 750 C CA . ASP A 1 91 ? -0.947 6.902 -12.325 1.00 86.00 91 ASP A CA 1
ATOM 751 C C . ASP A 1 91 ? -0.836 6.380 -13.767 1.00 86.00 91 ASP A C 1
ATOM 753 O O . ASP A 1 91 ? -1.281 5.271 -14.084 1.00 86.00 91 ASP A O 1
ATOM 757 N N . GLU A 1 92 ? -0.160 7.139 -14.637 1.00 94.62 92 GLU A N 1
ATOM 758 C CA . GLU A 1 92 ? 0.161 6.707 -15.997 1.00 94.62 92 GLU A CA 1
ATOM 759 C C . GLU A 1 92 ? 1.044 5.455 -15.986 1.00 94.62 92 GLU A C 1
ATOM 761 O O . GLU A 1 92 ? 0.759 4.508 -16.718 1.00 94.62 92 GLU A O 1
ATOM 766 N N . ALA A 1 93 ? 2.080 5.412 -15.140 1.00 94.88 93 ALA A N 1
ATOM 767 C CA . ALA A 1 93 ? 2.977 4.267 -15.020 1.00 94.88 93 ALA A CA 1
ATOM 768 C C . ALA A 1 93 ? 2.225 2.992 -14.618 1.00 94.88 93 ALA A C 1
ATOM 770 O O . ALA A 1 93 ? 2.426 1.946 -15.240 1.00 94.88 93 ALA A O 1
ATOM 771 N N . ALA A 1 94 ? 1.332 3.073 -13.626 1.00 91.12 94 ALA A N 1
ATOM 772 C CA . ALA A 1 94 ? 0.504 1.956 -13.178 1.00 91.12 94 ALA A CA 1
ATOM 773 C C . ALA A 1 94 ? -0.443 1.464 -14.283 1.00 91.12 94 ALA A C 1
ATOM 775 O O . ALA A 1 94 ? -0.551 0.258 -14.514 1.00 91.12 94 ALA A O 1
ATOM 776 N N . SER A 1 95 ? -1.101 2.388 -14.991 1.00 93.38 95 SER A N 1
ATOM 777 C CA . SER A 1 95 ? -2.009 2.061 -16.097 1.00 93.38 95 SER A CA 1
ATOM 778 C C . SER A 1 95 ? -1.264 1.405 -17.266 1.00 93.38 95 SER A C 1
ATOM 780 O O . SER A 1 95 ? -1.619 0.309 -17.707 1.00 93.38 95 SER A O 1
ATOM 782 N N . PHE A 1 96 ? -0.170 2.029 -17.709 1.00 97.38 96 PHE A N 1
ATOM 783 C CA . PHE A 1 96 ? 0.664 1.565 -18.815 1.00 97.38 96 PHE A CA 1
ATOM 784 C C . PHE A 1 96 ? 1.257 0.176 -18.557 1.00 97.38 96 PHE A C 1
ATOM 786 O O . PHE A 1 96 ? 1.128 -0.722 -19.391 1.00 97.38 96 PHE A O 1
ATOM 793 N N . SER A 1 97 ? 1.890 -0.012 -17.397 1.00 97.06 97 SER A N 1
ATOM 794 C CA . SER A 1 97 ? 2.532 -1.281 -17.042 1.00 97.06 97 SER A CA 1
ATOM 795 C C . SER A 1 97 ? 1.521 -2.411 -16.871 1.00 97.06 97 SER A C 1
ATOM 797 O O . SER A 1 97 ? 1.727 -3.485 -17.427 1.00 97.06 97 SER A O 1
ATOM 799 N N . SER A 1 98 ? 0.397 -2.167 -16.186 1.00 94.38 98 SER A N 1
ATOM 800 C CA . SER A 1 98 ? -0.689 -3.146 -16.041 1.00 94.38 98 SER A CA 1
ATOM 801 C C . SER A 1 98 ? -1.233 -3.591 -17.396 1.00 94.38 98 SER A C 1
ATOM 803 O O . SER A 1 98 ? -1.412 -4.786 -17.635 1.00 94.38 98 SER A O 1
ATOM 805 N N . HIS A 1 99 ? -1.456 -2.639 -18.304 1.00 96.25 99 HIS A N 1
ATOM 806 C CA . HIS A 1 99 ? -1.957 -2.926 -19.641 1.00 96.25 99 HIS A CA 1
ATOM 807 C C . HIS A 1 99 ? -0.979 -3.791 -20.444 1.00 96.25 99 HIS A C 1
ATOM 809 O O . HIS A 1 99 ? -1.369 -4.856 -20.917 1.00 96.25 99 HIS A O 1
ATOM 815 N N . LEU A 1 100 ? 0.298 -3.399 -20.528 1.00 95.31 100 LEU A N 1
ATOM 816 C CA . LEU A 1 100 ? 1.301 -4.190 -21.245 1.00 95.31 100 LEU A CA 1
ATOM 817 C C . LEU A 1 100 ? 1.513 -5.571 -20.623 1.00 95.31 100 LEU A C 1
ATOM 819 O O . LEU A 1 100 ? 1.633 -6.548 -21.356 1.00 95.31 100 LEU A O 1
ATOM 823 N N . LEU A 1 101 ? 1.527 -5.678 -19.292 1.00 94.81 101 LEU A N 1
ATOM 824 C CA . LEU A 1 101 ? 1.643 -6.972 -18.620 1.00 94.81 101 LEU A CA 1
ATOM 825 C C . LEU A 1 101 ? 0.485 -7.890 -19.013 1.00 94.81 101 LEU A C 1
ATOM 827 O O . LEU A 1 101 ? 0.737 -9.032 -19.383 1.00 94.81 101 LEU A O 1
ATOM 831 N N . ARG A 1 102 ? -0.756 -7.383 -19.017 1.00 94.12 102 ARG A N 1
ATOM 832 C CA . ARG A 1 102 ? -1.943 -8.141 -19.450 1.00 94.12 102 ARG A CA 1
ATOM 833 C C . ARG A 1 102 ? -1.872 -8.569 -20.912 1.00 94.12 102 ARG A C 1
ATOM 835 O O . ARG A 1 102 ? -2.249 -9.696 -21.211 1.00 94.12 102 ARG A O 1
ATOM 842 N N . GLU A 1 103 ? -1.373 -7.711 -21.801 1.00 94.06 103 GLU A N 1
ATOM 843 C CA . GLU A 1 103 ? -1.168 -8.066 -23.211 1.00 94.06 103 GLU A CA 1
ATOM 844 C C . GLU A 1 103 ? -0.146 -9.192 -23.393 1.00 94.06 103 GLU A C 1
ATOM 846 O O . GLU A 1 103 ? -0.272 -9.977 -24.327 1.00 94.06 103 GLU A O 1
ATOM 851 N N . CYS A 1 104 ? 0.865 -9.270 -22.524 1.00 90.94 104 CYS A N 1
ATOM 852 C CA . CYS A 1 104 ? 1.921 -10.271 -22.643 1.00 90.94 104 CYS A CA 1
ATOM 853 C C . CYS A 1 104 ? 1.588 -11.598 -21.938 1.00 90.94 104 CYS A C 1
ATOM 855 O O . CYS A 1 104 ? 2.251 -12.594 -22.212 1.00 90.94 104 CYS A O 1
ATOM 857 N N . LEU A 1 105 ? 0.573 -11.644 -21.061 1.00 90.38 105 LEU A N 1
ATOM 858 C CA . LEU A 1 105 ? 0.177 -12.862 -20.330 1.00 90.38 105 LEU A CA 1
ATOM 859 C C . LEU A 1 105 ? -0.042 -14.101 -21.224 1.00 90.38 105 LEU A C 1
ATOM 861 O O . LEU A 1 105 ? 0.378 -15.182 -20.808 1.00 90.38 105 LEU A O 1
ATOM 865 N N . PRO A 1 106 ? -0.666 -14.005 -22.419 1.00 89.94 106 PRO A N 1
ATOM 866 C CA . PRO A 1 106 ? -0.881 -15.173 -23.278 1.00 89.94 106 PRO A CA 1
ATOM 867 C C . PRO A 1 106 ? 0.407 -15.751 -23.884 1.00 89.94 106 PRO A C 1
ATOM 869 O O . PRO A 1 106 ? 0.415 -16.902 -24.305 1.00 89.94 106 PRO A O 1
ATOM 872 N N . GLU A 1 107 ? 1.478 -14.955 -23.958 1.00 87.75 107 GLU A N 1
ATOM 873 C CA . GLU A 1 107 ? 2.756 -15.312 -24.595 1.00 87.75 107 GLU A CA 1
ATOM 874 C C . GLU A 1 107 ? 3.781 -15.875 -23.587 1.00 87.75 107 GLU A C 1
ATOM 876 O O . GLU A 1 107 ? 4.874 -16.293 -23.970 1.00 87.75 107 GLU A O 1
ATOM 881 N N . MET A 1 108 ? 3.455 -15.865 -22.293 1.00 84.44 108 MET A N 1
ATOM 882 C CA . MET A 1 108 ? 4.347 -16.233 -21.190 1.00 84.44 108 MET A CA 1
ATOM 883 C C . MET A 1 108 ? 4.129 -17.669 -20.696 1.00 84.44 108 MET A C 1
ATOM 885 O O . MET A 1 108 ? 3.057 -18.247 -20.856 1.00 84.44 108 MET A O 1
ATOM 889 N N . ASP A 1 109 ? 5.141 -18.222 -20.016 1.00 85.19 109 ASP A N 1
ATOM 890 C CA . ASP A 1 109 ? 4.999 -19.480 -19.273 1.00 85.19 109 ASP A CA 1
ATOM 891 C C . ASP A 1 109 ? 3.913 -19.379 -18.187 1.00 85.19 109 ASP A C 1
ATOM 893 O O . ASP A 1 109 ? 3.783 -18.357 -17.506 1.00 85.19 109 ASP A O 1
ATOM 897 N N . ASN A 1 110 ? 3.182 -20.476 -17.971 1.00 79.06 110 ASN A N 1
ATOM 898 C CA . ASN A 1 110 ? 2.056 -20.547 -17.039 1.00 79.06 110 ASN A CA 1
ATOM 899 C C . ASN A 1 110 ? 2.410 -20.093 -15.612 1.00 79.06 110 ASN A C 1
ATOM 901 O O . ASN A 1 110 ? 1.587 -19.450 -14.954 1.00 79.06 110 ASN A O 1
ATOM 905 N N . ASN A 1 111 ? 3.617 -20.394 -15.115 1.00 75.56 111 ASN A N 1
ATOM 906 C CA . ASN A 1 111 ? 4.020 -19.976 -13.771 1.00 75.56 111 ASN A CA 1
ATOM 907 C C . ASN A 1 111 ? 4.239 -18.465 -13.695 1.00 75.56 111 ASN A C 1
ATOM 909 O O . ASN A 1 111 ? 3.755 -17.817 -12.763 1.00 75.56 111 ASN A O 1
ATOM 913 N N . LEU A 1 112 ? 4.915 -17.898 -14.696 1.00 75.88 112 LEU A N 1
ATOM 914 C CA . LEU A 1 112 ? 5.169 -16.463 -14.776 1.00 75.88 112 LEU A CA 1
ATOM 915 C C . LEU A 1 112 ? 3.859 -15.679 -14.943 1.00 75.88 112 LEU A C 1
ATOM 917 O O . LEU A 1 112 ? 3.643 -14.689 -14.239 1.00 75.88 112 LEU A O 1
ATOM 921 N N . SER A 1 113 ? 2.952 -16.161 -15.795 1.00 81.00 113 SER A N 1
ATOM 922 C CA . SER A 1 113 ? 1.623 -15.574 -15.995 1.00 81.00 113 SER A CA 1
ATOM 923 C C . SER A 1 113 ? 0.795 -15.578 -14.716 1.00 81.00 113 SER A C 1
ATOM 925 O O . SER A 1 113 ? 0.189 -14.562 -14.363 1.00 81.00 113 SER A O 1
ATOM 927 N N . ARG A 1 114 ? 0.801 -16.690 -13.969 1.00 78.62 114 ARG A N 1
ATOM 928 C CA . ARG A 1 114 ? 0.122 -16.789 -12.670 1.00 78.62 114 ARG A CA 1
ATOM 929 C C . ARG A 1 114 ? 0.706 -15.805 -11.654 1.00 78.62 114 ARG A C 1
ATOM 931 O O . ARG A 1 114 ? -0.059 -15.105 -10.993 1.00 78.62 114 ARG A O 1
ATOM 938 N N . MET A 1 115 ? 2.034 -15.708 -11.562 1.00 75.38 115 MET A N 1
ATOM 939 C CA . MET A 1 115 ? 2.719 -14.782 -10.652 1.00 75.38 115 MET A CA 1
ATOM 940 C C . MET A 1 115 ? 2.374 -13.319 -10.969 1.00 75.38 115 MET A C 1
ATOM 942 O O . MET A 1 115 ? 2.013 -12.553 -10.074 1.00 75.38 115 MET A O 1
ATOM 946 N N . ILE A 1 116 ? 2.447 -12.921 -12.242 1.00 83.00 116 ILE A N 1
ATOM 947 C CA . ILE A 1 116 ? 2.127 -11.553 -12.673 1.00 83.00 116 ILE A CA 1
ATOM 948 C C . ILE A 1 116 ? 0.649 -11.242 -12.428 1.00 83.00 116 ILE A C 1
ATOM 950 O O . ILE A 1 116 ? 0.330 -10.180 -11.899 1.00 83.00 116 ILE A O 1
ATOM 954 N N . THR A 1 117 ? -0.250 -12.179 -12.734 1.00 81.12 117 THR A N 1
ATOM 955 C CA . THR A 1 117 ? -1.688 -12.026 -12.460 1.00 81.12 117 THR A CA 1
ATOM 956 C C . THR A 1 117 ? -1.952 -11.811 -10.969 1.00 81.12 117 THR A C 1
ATOM 958 O O . THR A 1 117 ? -2.726 -10.925 -10.604 1.00 81.12 117 THR A O 1
ATOM 961 N N . GLY A 1 118 ? -1.263 -12.560 -10.100 1.00 76.38 118 GLY A N 1
ATOM 962 C CA . GLY A 1 118 ? -1.315 -12.373 -8.650 1.00 76.38 118 GLY A CA 1
ATOM 963 C C . GLY A 1 118 ? -0.884 -10.968 -8.225 1.00 76.38 118 GLY A C 1
ATOM 964 O O . GLY A 1 118 ? -1.629 -10.293 -7.516 1.00 76.38 118 GLY A O 1
ATOM 965 N N . LYS A 1 119 ? 0.261 -10.480 -8.725 1.00 78.25 119 LYS A N 1
ATOM 966 C CA . LYS A 1 119 ? 0.761 -9.122 -8.430 1.00 78.25 119 LYS A CA 1
ATOM 967 C C . LYS A 1 119 ? -0.175 -8.015 -8.920 1.00 78.25 119 LYS A C 1
ATOM 969 O O . LYS A 1 119 ? -0.415 -7.055 -8.197 1.00 78.25 119 LYS A O 1
ATOM 974 N N . LEU A 1 120 ? -0.746 -8.157 -10.119 1.00 80.69 120 LEU A N 1
ATOM 975 C CA . LEU A 1 120 ? -1.712 -7.197 -10.670 1.00 80.69 120 LEU A CA 1
ATOM 976 C C . LEU A 1 120 ? -3.016 -7.140 -9.863 1.00 80.69 120 LEU A C 1
ATOM 978 O O . LEU A 1 120 ? -3.693 -6.113 -9.856 1.00 80.69 120 LEU A O 1
ATOM 982 N N . ARG A 1 121 ? -3.393 -8.243 -9.209 1.00 75.31 121 ARG A N 1
ATOM 983 C CA . ARG A 1 121 ? -4.572 -8.303 -8.338 1.00 75.31 121 ARG A CA 1
ATOM 984 C C . ARG A 1 121 ? -4.268 -7.790 -6.930 1.00 75.31 121 ARG A C 1
ATOM 986 O O . ARG A 1 121 ? -5.113 -7.139 -6.321 1.00 75.31 121 ARG A O 1
ATOM 993 N N . HIS A 1 122 ? -3.069 -8.074 -6.428 1.00 69.81 122 HIS A N 1
ATOM 994 C CA . HIS A 1 122 ? -2.653 -7.807 -5.054 1.00 69.81 122 HIS A CA 1
ATOM 995 C C . HIS A 1 122 ? -1.262 -7.156 -5.004 1.00 69.81 122 HIS A C 1
ATOM 997 O O . HIS A 1 122 ? -0.289 -7.805 -4.608 1.00 69.81 122 HIS A O 1
ATOM 1003 N N . PRO A 1 123 ? -1.142 -5.862 -5.357 1.00 71.12 123 PRO A N 1
ATOM 1004 C CA . PRO A 1 123 ? 0.152 -5.193 -5.346 1.00 71.12 123 PRO A CA 1
ATOM 1005 C C . PRO A 1 123 ? 0.742 -5.130 -3.937 1.00 71.12 123 PRO A C 1
ATOM 1007 O O . PRO A 1 123 ? 0.007 -4.948 -2.955 1.00 71.12 123 PRO A O 1
ATOM 1010 N N . TYR A 1 124 ? 2.065 -5.201 -3.808 1.00 69.56 124 TYR A N 1
ATOM 1011 C CA . TYR A 1 124 ? 2.745 -5.247 -2.510 1.00 69.56 124 TYR A CA 1
ATOM 1012 C C . TYR A 1 124 ? 2.422 -4.051 -1.619 1.00 69.56 124 TYR A C 1
ATOM 1014 O O . TYR A 1 124 ? 2.259 -4.203 -0.406 1.00 69.56 124 TYR A O 1
ATOM 1022 N N . HIS A 1 125 ? 2.329 -2.845 -2.189 1.00 66.31 125 HIS A N 1
ATOM 1023 C CA . HIS A 1 125 ? 2.050 -1.662 -1.378 1.00 66.31 125 HIS A CA 1
ATOM 1024 C C . HIS A 1 125 ? 0.612 -1.632 -0.840 1.00 66.31 125 HIS A C 1
ATOM 1026 O O . HIS A 1 125 ? 0.381 -1.059 0.226 1.00 66.31 125 HIS A O 1
ATOM 1032 N N . LYS A 1 126 ? -0.329 -2.296 -1.516 1.00 64.81 126 LYS A N 1
ATOM 1033 C CA . LYS A 1 126 ? -1.759 -2.314 -1.174 1.00 64.81 126 LYS A CA 1
ATOM 1034 C C . LYS A 1 126 ? -2.204 -3.604 -0.482 1.00 64.81 126 LYS A C 1
ATOM 1036 O O . LYS A 1 126 ? -3.343 -3.687 -0.041 1.00 64.81 126 LYS A O 1
ATOM 1041 N N . THR A 1 127 ? -1.294 -4.561 -0.303 1.00 61.06 127 THR A N 1
ATOM 1042 C CA . THR A 1 127 ? -1.591 -5.858 0.315 1.00 61.06 127 THR A CA 1
ATOM 1043 C C . THR A 1 127 ? -0.803 -6.050 1.605 1.00 61.06 127 THR A C 1
ATOM 1045 O O . THR A 1 127 ? 0.351 -5.638 1.732 1.00 61.06 127 THR A O 1
ATOM 1048 N N . VAL A 1 128 ? -1.415 -6.680 2.608 1.00 60.34 128 VAL A N 1
ATOM 1049 C CA . VAL A 1 128 ? -0.721 -7.000 3.860 1.00 60.34 128 VAL A CA 1
ATOM 1050 C C . VAL A 1 128 ? 0.358 -8.052 3.581 1.00 60.34 128 VAL A C 1
ATOM 1052 O O . VAL A 1 128 ? 0.059 -9.187 3.234 1.00 60.34 128 VAL A O 1
ATOM 1055 N N . ALA A 1 129 ? 1.628 -7.701 3.799 1.00 61.66 129 ALA A N 1
ATOM 1056 C CA . ALA A 1 129 ? 2.788 -8.538 3.455 1.00 61.66 129 ALA A CA 1
ATOM 1057 C C . ALA A 1 129 ? 2.818 -9.933 4.118 1.00 61.66 129 ALA A C 1
ATOM 1059 O O . ALA A 1 129 ? 3.531 -10.829 3.672 1.00 61.66 129 ALA A O 1
ATOM 1060 N N . ARG A 1 130 ? 2.077 -10.139 5.217 1.00 60.00 130 ARG A N 1
ATOM 1061 C CA . ARG A 1 130 ? 1.914 -11.475 5.820 1.00 60.00 130 ARG A CA 1
ATOM 1062 C C . ARG A 1 130 ? 1.070 -12.405 4.943 1.00 60.00 130 ARG A C 1
ATOM 1064 O O . ARG A 1 130 ? 1.280 -13.609 5.006 1.00 60.00 130 ARG A O 1
ATOM 1071 N N . LEU A 1 131 ? 0.176 -11.849 4.131 1.00 57.69 131 LEU A N 1
ATOM 1072 C CA . LEU A 1 131 ? -0.795 -12.574 3.314 1.00 57.69 131 LEU A CA 1
ATOM 1073 C C . LEU A 1 131 ? -0.218 -13.007 1.958 1.00 57.69 131 LEU A C 1
ATOM 1075 O O . LEU A 1 131 ? -0.555 -14.079 1.476 1.00 57.69 131 LEU A O 1
ATOM 1079 N N . THR A 1 132 ? 0.719 -12.241 1.391 1.00 57.75 132 THR A N 1
ATOM 1080 C CA . THR A 1 132 ? 1.394 -12.551 0.109 1.00 57.75 132 THR A CA 1
ATOM 1081 C C . THR A 1 132 ? 2.694 -13.348 0.272 1.00 57.75 132 THR A C 1
ATOM 1083 O O . THR A 1 132 ? 3.403 -13.628 -0.692 1.00 57.75 132 THR A O 1
ATOM 1086 N N . ARG A 1 133 ? 3.044 -13.740 1.507 1.00 59.62 133 ARG A N 1
ATOM 1087 C CA . ARG A 1 133 ? 4.311 -14.429 1.813 1.00 59.62 133 ARG A CA 1
ATOM 1088 C C . ARG A 1 133 ? 4.411 -15.814 1.165 1.00 59.62 133 ARG A C 1
ATOM 1090 O O . ARG A 1 133 ? 5.516 -16.272 0.895 1.00 59.62 133 ARG A O 1
ATOM 1097 N N . LYS A 1 134 ? 3.275 -16.479 0.935 1.00 61.03 134 LYS A N 1
ATOM 1098 C CA . LYS A 1 134 ? 3.210 -17.806 0.307 1.00 61.03 134 LYS A CA 1
ATOM 1099 C C . LYS A 1 134 ? 3.709 -17.769 -1.139 1.00 61.03 134 LYS A C 1
ATOM 1101 O O . LYS A 1 134 ? 4.491 -18.638 -1.512 1.00 61.03 134 LYS A O 1
ATOM 1106 N N . ASP A 1 135 ? 3.320 -16.744 -1.893 1.00 59.09 135 ASP A N 1
ATOM 1107 C CA . ASP A 1 135 ? 3.725 -16.572 -3.292 1.00 59.09 135 ASP A CA 1
ATOM 1108 C C . ASP A 1 135 ? 5.241 -16.346 -3.373 1.00 59.09 135 ASP A C 1
ATOM 1110 O O . ASP A 1 135 ? 5.957 -17.046 -4.082 1.00 59.09 135 ASP A O 1
ATOM 1114 N N . PHE A 1 136 ? 5.773 -15.491 -2.493 1.00 56.38 136 PHE A N 1
ATOM 1115 C CA . PHE A 1 136 ? 7.214 -15.236 -2.405 1.00 56.38 136 PHE A CA 1
ATOM 1116 C C . PHE A 1 136 ? 8.045 -16.490 -2.067 1.00 56.38 136 PHE A C 1
ATOM 1118 O O . PHE A 1 136 ? 9.176 -16.637 -2.523 1.00 56.38 136 PHE A O 1
ATOM 1125 N N . LEU A 1 137 ? 7.502 -17.403 -1.254 1.00 57.62 137 LEU A N 1
ATOM 1126 C CA . LEU A 1 137 ? 8.188 -18.635 -0.851 1.00 57.62 137 LEU A CA 1
ATOM 1127 C C . LEU A 1 137 ? 8.263 -19.681 -1.970 1.00 57.62 137 LEU A C 1
ATOM 1129 O O . LEU A 1 137 ? 9.218 -20.461 -1.989 1.00 57.62 137 LEU A O 1
ATOM 11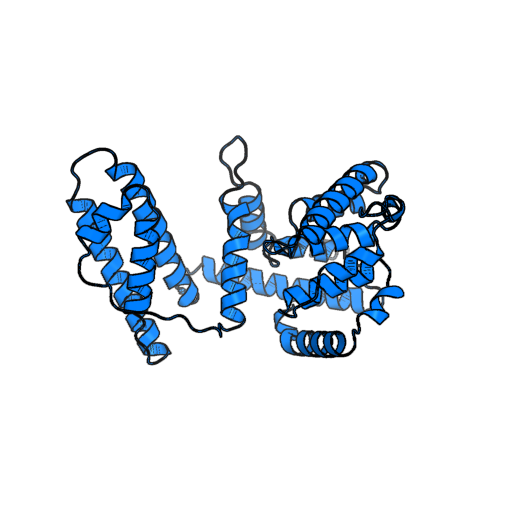33 N N . GLN A 1 138 ? 7.277 -19.711 -2.870 1.00 56.88 138 GLN A N 1
ATOM 1134 C CA . GLN A 1 138 ? 7.287 -20.606 -4.030 1.00 56.88 138 GLN A CA 1
ATOM 1135 C C . GLN A 1 138 ? 8.277 -20.128 -5.100 1.00 56.88 138 GLN A C 1
ATOM 1137 O O . GLN A 1 138 ? 8.958 -20.954 -5.704 1.00 56.88 138 GLN A O 1
ATOM 1142 N N . ASP A 1 139 ? 8.425 -18.811 -5.250 1.00 53.22 139 ASP A N 1
ATOM 1143 C CA . ASP A 1 139 ? 9.064 -18.204 -6.423 1.00 53.22 139 ASP A CA 1
ATOM 1144 C C . ASP A 1 139 ? 10.539 -17.792 -6.209 1.00 53.22 139 ASP A C 1
ATOM 1146 O O . ASP A 1 139 ? 11.217 -17.369 -7.146 1.00 53.22 139 ASP A O 1
ATOM 1150 N N . PHE A 1 140 ? 11.076 -17.890 -4.984 1.00 54.84 140 PHE A N 1
ATOM 1151 C CA . PHE A 1 140 ? 12.436 -17.416 -4.686 1.00 54.84 140 PHE A CA 1
ATOM 1152 C C . PHE A 1 14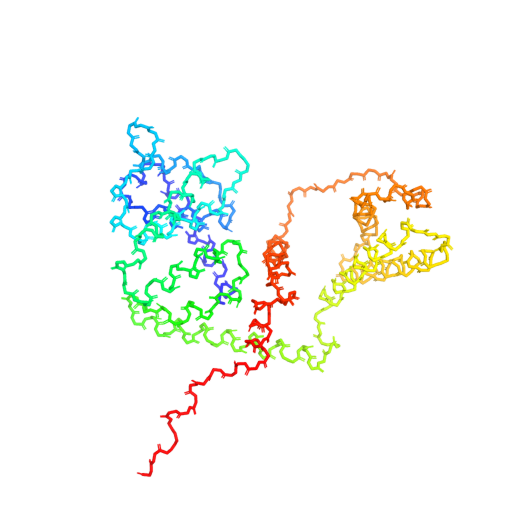0 ? 13.519 -18.449 -5.030 1.00 54.84 140 PHE A C 1
ATOM 1154 O O . PHE A 1 140 ? 13.917 -19.244 -4.174 1.00 54.84 140 PHE A O 1
ATOM 1161 N N . GLU A 1 141 ? 14.025 -18.438 -6.261 1.00 53.31 141 GLU A N 1
ATOM 1162 C 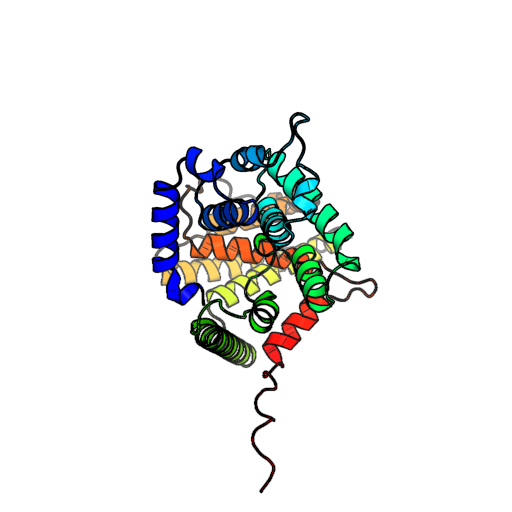CA . GLU A 1 141 ? 15.310 -19.053 -6.622 1.00 53.31 141 GLU A CA 1
ATOM 1163 C C . GLU A 1 141 ? 16.410 -17.993 -6.470 1.00 53.31 141 GLU A C 1
ATOM 1165 O O . GLU A 1 141 ? 16.628 -17.153 -7.341 1.00 53.31 141 GLU A O 1
ATOM 1170 N N . GLY A 1 142 ? 17.045 -17.940 -5.295 1.00 52.06 142 GLY A N 1
ATOM 1171 C CA . GLY A 1 142 ? 18.101 -16.959 -5.032 1.00 52.06 142 GLY A CA 1
ATOM 1172 C C . GLY A 1 142 ? 19.278 -17.084 -6.008 1.00 52.06 142 GLY A C 1
ATOM 1173 O O . GLY A 1 142 ? 19.632 -18.173 -6.444 1.00 52.06 142 GLY A O 1
ATOM 1174 N N . ILE A 1 143 ? 19.910 -15.948 -6.313 1.00 47.25 143 ILE A N 1
ATOM 1175 C CA . ILE A 1 143 ? 20.944 -15.782 -7.360 1.00 47.25 143 ILE A CA 1
ATOM 1176 C C . ILE A 1 143 ? 22.299 -16.413 -6.957 1.00 47.25 143 ILE A C 1
ATOM 1178 O O . ILE A 1 143 ? 23.236 -16.533 -7.739 1.00 47.25 143 ILE A O 1
ATOM 1182 N N . ASN A 1 144 ? 22.416 -16.840 -5.710 1.00 55.47 144 ASN A N 1
ATOM 1183 C CA . ASN A 1 144 ? 23.594 -17.410 -5.077 1.00 55.47 144 ASN A CA 1
ATOM 1184 C C . ASN A 1 144 ? 23.099 -18.297 -3.921 1.00 55.47 144 ASN A C 1
ATOM 1186 O O . ASN A 1 144 ? 21.987 -18.088 -3.440 1.00 55.47 144 ASN A O 1
ATOM 1190 N N . GLY A 1 145 ? 23.876 -19.296 -3.479 1.00 57.25 145 GLY A N 1
ATOM 1191 C CA . GLY A 1 145 ? 23.446 -20.379 -2.561 1.00 57.25 145 GLY A CA 1
ATOM 1192 C C . GLY A 1 145 ? 22.672 -19.982 -1.283 1.00 57.25 145 GLY A C 1
ATOM 1193 O O . GLY A 1 145 ? 22.033 -20.828 -0.664 1.00 57.25 145 GLY A O 1
ATOM 1194 N N . TRP A 1 146 ? 22.645 -18.693 -0.939 1.00 64.81 146 TRP A N 1
ATOM 1195 C CA . TRP A 1 146 ? 21.767 -18.031 0.031 1.00 64.81 146 TRP A CA 1
ATOM 1196 C C . TRP A 1 146 ? 20.266 -18.162 -0.247 1.00 64.81 146 TRP A C 1
ATOM 1198 O O . TRP A 1 146 ? 19.471 -18.014 0.679 1.00 64.81 146 TRP A O 1
ATOM 1208 N N . GLY A 1 147 ? 19.861 -18.442 -1.491 1.00 68.44 147 GLY A N 1
ATOM 1209 C CA . GLY A 1 147 ? 18.457 -18.608 -1.875 1.00 68.44 147 GLY A CA 1
ATOM 1210 C C . GLY A 1 147 ? 17.707 -19.592 -0.982 1.00 68.44 147 GLY A C 1
ATOM 1211 O O . GLY A 1 147 ? 16.628 -19.296 -0.465 1.00 68.44 147 GLY A O 1
ATOM 1212 N N . LYS A 1 148 ? 18.346 -20.739 -0.738 1.00 72.44 148 LYS A N 1
ATOM 1213 C CA . LYS A 1 148 ? 17.827 -21.796 0.127 1.00 72.44 148 LYS A CA 1
ATOM 1214 C C . LYS A 1 148 ? 17.744 -21.341 1.586 1.00 72.44 148 LYS A C 1
ATOM 1216 O O . LYS A 1 148 ? 16.685 -21.455 2.191 1.00 72.44 148 LYS A O 1
ATOM 1221 N N . THR A 1 149 ? 18.813 -20.754 2.122 1.00 76.38 149 THR A N 1
ATOM 1222 C CA . THR A 1 149 ? 18.871 -20.284 3.516 1.00 76.38 149 THR A CA 1
ATOM 1223 C C . THR A 1 149 ? 17.843 -19.186 3.808 1.00 76.38 149 THR A C 1
ATOM 1225 O O . THR A 1 149 ? 17.166 -19.224 4.834 1.00 76.38 149 THR A O 1
ATOM 1228 N N . LEU A 1 150 ? 17.670 -18.220 2.900 1.00 73.06 150 LEU A N 1
ATOM 1229 C CA . LEU A 1 150 ? 16.660 -17.166 3.040 1.00 73.06 150 LEU A CA 1
ATOM 1230 C C . LEU A 1 150 ? 15.239 -17.7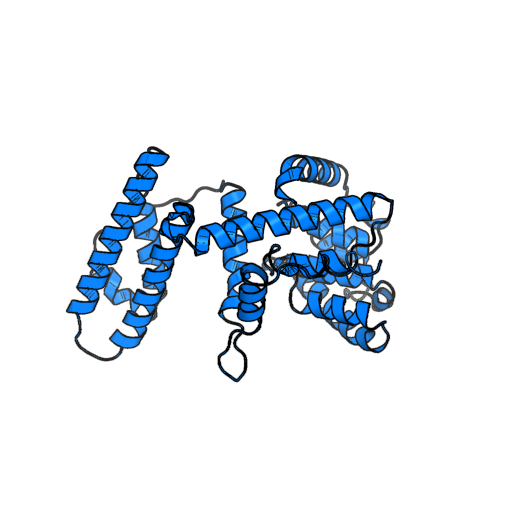30 2.964 1.00 73.06 150 LEU A C 1
ATOM 1232 O O . LEU A 1 150 ? 14.374 -17.304 3.730 1.00 73.06 150 LEU A O 1
ATOM 1236 N N . ARG A 1 151 ? 15.000 -18.715 2.087 1.00 72.25 151 ARG A N 1
ATOM 1237 C CA . ARG A 1 151 ? 13.717 -19.423 2.008 1.00 72.25 151 ARG A CA 1
ATOM 1238 C C . ARG A 1 151 ? 13.423 -20.175 3.308 1.00 72.25 151 ARG A C 1
ATOM 1240 O O . ARG A 1 151 ? 12.329 -20.037 3.846 1.00 72.25 151 ARG A O 1
ATOM 1247 N N . GLU A 1 152 ? 14.389 -20.914 3.846 1.00 77.38 152 GLU A N 1
ATOM 1248 C CA . GLU A 1 152 ? 14.257 -21.626 5.125 1.00 77.38 152 GLU A CA 1
ATOM 1249 C C . GLU A 1 152 ? 13.941 -20.662 6.273 1.00 77.38 152 GLU A C 1
ATOM 1251 O O . GLU A 1 152 ? 12.997 -20.885 7.034 1.00 77.38 152 GLU A O 1
ATOM 1256 N N . LEU A 1 153 ? 14.654 -19.535 6.355 1.00 78.81 153 LEU A N 1
ATOM 1257 C CA . LEU A 1 153 ? 14.388 -18.502 7.355 1.00 78.81 153 LEU A CA 1
ATOM 1258 C C . LEU A 1 153 ? 12.990 -17.880 7.193 1.00 78.81 153 LEU A C 1
ATOM 1260 O O . LEU A 1 153 ? 12.295 -17.651 8.186 1.00 78.81 153 LEU A O 1
ATOM 1264 N N . ALA A 1 154 ? 12.538 -17.659 5.957 1.00 71.75 154 ALA A N 1
ATOM 1265 C CA . ALA A 1 154 ? 11.199 -17.150 5.666 1.00 71.75 154 ALA A CA 1
ATOM 1266 C C . ALA A 1 154 ? 10.098 -18.137 6.082 1.00 71.75 154 ALA A C 1
ATOM 1268 O O . ALA A 1 154 ? 9.081 -17.719 6.647 1.00 71.75 154 ALA A O 1
ATOM 1269 N N . VAL A 1 155 ? 10.315 -19.438 5.855 1.00 75.44 155 VAL A N 1
ATOM 1270 C CA . VAL A 1 155 ? 9.416 -20.512 6.299 1.00 75.44 155 VAL A CA 1
ATOM 1271 C C . VAL A 1 155 ? 9.373 -20.583 7.825 1.00 75.44 155 VAL A C 1
ATOM 1273 O O . VAL A 1 155 ? 8.285 -20.651 8.395 1.00 75.44 155 VAL A O 1
ATOM 1276 N N . MET A 1 156 ? 10.521 -20.515 8.506 1.00 77.19 156 MET A N 1
ATOM 1277 C CA . MET A 1 156 ? 10.573 -20.519 9.972 1.00 77.19 156 MET A CA 1
ATOM 1278 C C . MET A 1 156 ? 9.849 -19.309 10.582 1.00 77.19 156 MET A C 1
ATOM 1280 O O . MET A 1 156 ? 9.045 -19.478 11.498 1.00 77.19 156 MET A O 1
ATOM 1284 N N . ASP A 1 157 ? 10.066 -18.100 10.053 1.00 73.25 157 ASP A N 1
ATOM 1285 C CA . ASP A 1 157 ? 9.367 -16.884 10.497 1.00 73.25 157 ASP A CA 1
ATOM 1286 C C . ASP A 1 157 ? 7.849 -16.974 10.277 1.00 73.25 157 ASP A C 1
ATOM 1288 O O . ASP A 1 157 ? 7.063 -16.545 11.124 1.00 73.25 157 ASP A O 1
ATOM 1292 N N . LEU A 1 158 ? 7.418 -17.552 9.150 1.00 73.50 158 LEU A N 1
ATOM 1293 C CA . LEU A 1 158 ? 6.005 -17.809 8.881 1.00 73.50 158 LEU A CA 1
ATOM 1294 C C . LEU A 1 158 ? 5.407 -18.796 9.891 1.00 73.50 158 LEU A C 1
ATOM 1296 O O . LEU A 1 158 ? 4.381 -18.483 10.493 1.00 73.50 158 LEU A O 1
ATOM 1300 N N . ARG A 1 159 ? 6.061 -19.943 10.111 1.00 76.75 159 ARG A N 1
ATOM 1301 C CA . ARG A 1 159 ? 5.611 -20.978 11.057 1.00 76.75 159 ARG A CA 1
ATOM 1302 C C . ARG A 1 159 ? 5.523 -20.436 12.481 1.00 76.75 159 ARG A C 1
ATOM 1304 O O . ARG A 1 159 ? 4.524 -20.658 13.159 1.00 76.75 159 ARG A O 1
ATOM 1311 N N . LYS A 1 160 ? 6.521 -19.657 12.914 1.00 78.69 160 LYS A N 1
ATOM 1312 C CA . LYS A 1 160 ? 6.494 -18.962 14.208 1.00 78.69 160 LYS A CA 1
ATOM 1313 C C . LYS A 1 160 ? 5.288 -18.023 14.306 1.00 78.69 160 LYS A C 1
ATOM 1315 O O . LYS A 1 160 ? 4.584 -18.042 15.309 1.00 78.69 160 LYS A O 1
ATOM 1320 N N . GLY A 1 161 ? 5.019 -17.240 13.259 1.00 72.19 161 GLY A N 1
ATOM 1321 C CA . GLY A 1 161 ? 3.854 -16.354 13.200 1.00 72.19 161 GLY A CA 1
ATOM 1322 C C . GLY A 1 161 ? 2.514 -17.094 13.275 1.00 72.19 161 GLY A C 1
ATOM 1323 O O . GLY A 1 161 ? 1.638 -16.671 14.025 1.00 72.19 161 GLY A O 1
ATOM 1324 N N . GLN A 1 162 ? 2.365 -18.205 12.545 1.00 73.44 162 GLN A N 1
ATOM 1325 C CA . GLN A 1 162 ? 1.169 -19.057 12.592 1.00 73.44 162 GLN A CA 1
ATOM 1326 C C . GLN A 1 162 ? 0.973 -19.681 13.977 1.00 73.44 162 GLN A C 1
ATOM 1328 O O . GLN A 1 162 ? -0.129 -19.632 14.508 1.00 73.44 162 GLN A O 1
ATOM 1333 N N . SER A 1 163 ? 2.036 -20.209 14.592 1.00 76.94 163 SER A N 1
ATOM 1334 C CA . SER A 1 163 ? 1.963 -20.815 15.927 1.00 76.94 163 SER A CA 1
ATOM 1335 C C . SER A 1 163 ? 1.537 -19.811 16.998 1.00 76.94 163 SER A C 1
ATOM 1337 O O . SER A 1 163 ? 0.716 -20.154 17.845 1.00 76.94 163 SER A O 1
ATOM 1339 N N . VAL A 1 164 ? 2.054 -18.576 16.951 1.00 73.56 164 VAL A N 1
ATOM 1340 C CA . VAL A 1 164 ? 1.617 -17.502 17.857 1.00 73.56 164 VAL A CA 1
ATOM 1341 C C . VAL A 1 164 ? 0.145 -17.174 17.619 1.00 73.56 164 VAL A C 1
ATOM 1343 O O . VAL A 1 164 ? -0.621 -17.133 18.571 1.00 73.56 164 VAL A O 1
ATOM 1346 N N . PHE A 1 165 ? -0.270 -17.006 16.360 1.00 68.62 165 PHE A N 1
ATOM 1347 C CA . PHE A 1 165 ? -1.658 -16.687 16.018 1.00 68.62 165 PHE A CA 1
ATOM 1348 C C . PHE A 1 165 ? -2.642 -17.781 16.458 1.00 68.62 165 PHE A C 1
ATOM 1350 O O . PHE A 1 165 ? -3.684 -17.477 17.023 1.00 68.62 165 PHE A O 1
ATOM 1357 N N . GLN A 1 166 ? -2.300 -19.056 16.257 1.00 71.25 166 GLN A N 1
ATOM 1358 C CA . GLN A 1 166 ? -3.109 -20.191 16.708 1.00 71.25 166 GLN A CA 1
ATOM 1359 C C . GLN A 1 166 ? -3.186 -20.262 18.238 1.00 71.25 166 GLN A C 1
ATOM 1361 O O . GLN A 1 166 ? -4.266 -20.478 18.781 1.00 71.25 166 GLN A O 1
ATOM 1366 N N . GLY A 1 167 ? -2.070 -20.027 18.937 1.00 69.38 167 GLY A N 1
ATOM 1367 C CA . GLY A 1 167 ? -2.055 -19.947 20.400 1.00 69.38 167 GLY A CA 1
ATOM 1368 C C . GLY A 1 167 ? -2.905 -18.794 20.947 1.00 69.38 167 GLY A C 1
ATOM 1369 O O . GLY A 1 167 ? -3.654 -18.990 21.901 1.00 69.38 167 GLY A O 1
ATOM 1370 N N . GLU A 1 168 ? -2.838 -17.618 20.312 1.00 67.75 168 GLU A N 1
ATOM 1371 C CA . GLU A 1 168 ? -3.675 -16.447 20.621 1.00 67.75 168 GLU A CA 1
ATOM 1372 C C . GLU A 1 168 ? -5.171 -16.702 20.342 1.00 67.75 168 GLU A C 1
ATOM 1374 O O . GLU A 1 168 ? -6.023 -16.172 21.044 1.00 67.75 168 GLU A O 1
ATOM 1379 N N . LEU A 1 169 ? -5.520 -17.513 19.338 1.00 64.56 169 LEU A N 1
ATOM 1380 C CA . LEU A 1 169 ? -6.918 -17.817 18.996 1.00 64.56 169 LEU A CA 1
ATOM 1381 C C . LEU A 1 169 ? -7.566 -18.845 19.920 1.00 64.56 169 LEU A C 1
ATOM 1383 O O . LEU A 1 169 ? -8.744 -18.720 20.244 1.00 64.56 169 LEU A O 1
ATOM 1387 N N . VAL A 1 170 ? -6.808 -19.856 20.350 1.00 64.19 170 VAL A N 1
ATOM 1388 C CA . VAL A 1 170 ? -7.289 -20.855 21.321 1.00 64.19 170 VAL A CA 1
ATOM 1389 C C . VAL A 1 170 ? -7.532 -20.210 22.690 1.00 64.19 170 VAL A C 1
ATOM 1391 O O . VAL A 1 170 ? -8.350 -20.694 23.468 1.00 64.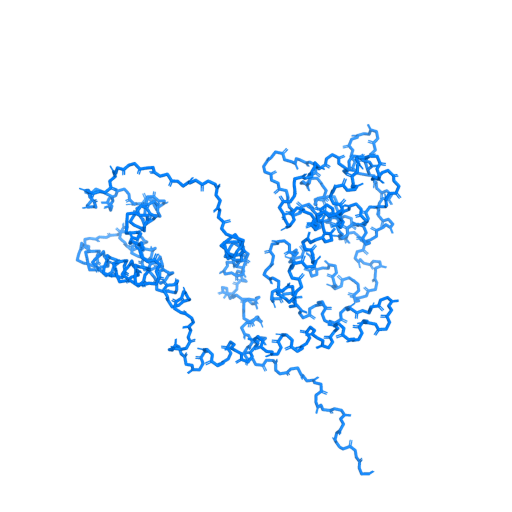19 170 VAL A O 1
ATOM 1394 N N . GLN A 1 171 ? -6.857 -19.096 22.977 1.00 59.81 171 GLN A N 1
ATOM 1395 C CA . GLN A 1 171 ? -7.014 -18.333 24.207 1.00 59.81 171 GLN A CA 1
ATOM 1396 C C . GLN A 1 171 ? -7.191 -16.856 23.867 1.00 59.81 171 GLN A C 1
ATOM 1398 O O . GLN A 1 171 ? -6.217 -16.111 23.860 1.00 59.81 171 GLN A O 1
ATOM 1403 N N . VAL A 1 172 ? -8.433 -16.409 23.643 1.00 54.75 172 VAL A N 1
ATOM 1404 C CA . VAL A 1 172 ? -8.766 -14.980 23.431 1.00 54.75 172 VAL A CA 1
ATOM 1405 C C . VAL A 1 172 ? -8.152 -14.083 24.525 1.00 54.75 172 VAL A C 1
ATOM 1407 O O . VAL A 1 172 ? -7.799 -12.935 24.263 1.00 54.75 172 VAL A O 1
ATOM 1410 N N . SER A 1 173 ? -7.929 -14.631 25.726 1.00 54.38 173 SER A N 1
ATOM 1411 C CA . SER A 1 173 ? -7.221 -14.007 26.852 1.00 54.38 173 SER A CA 1
ATOM 1412 C C . SER A 1 173 ? -5.724 -13.719 26.630 1.00 54.38 173 SER A C 1
ATOM 1414 O O . SER A 1 173 ? -5.157 -12.941 27.388 1.00 54.38 173 SER A O 1
ATOM 1416 N N . ASN A 1 174 ? -5.079 -14.320 25.625 1.00 59.44 174 ASN A N 1
ATOM 1417 C CA . ASN A 1 174 ? -3.654 -14.150 25.303 1.00 59.44 174 ASN A CA 1
ATOM 1418 C C . ASN A 1 174 ? -3.399 -13.180 24.145 1.00 59.44 174 ASN A C 1
ATOM 1420 O O . ASN A 1 174 ? -2.245 -12.979 23.758 1.00 59.44 174 ASN A O 1
ATOM 1424 N N . LEU A 1 175 ? -4.444 -12.582 23.566 1.00 63.53 175 LEU A N 1
ATOM 1425 C CA . LEU A 1 175 ? -4.253 -11.486 22.625 1.00 63.53 175 LEU A CA 1
ATOM 1426 C C . LEU A 1 175 ? -3.513 -10.341 23.322 1.00 63.53 175 LEU A C 1
ATOM 1428 O O . LEU A 1 175 ? -3.773 -10.029 24.484 1.00 63.53 175 LEU A O 1
ATOM 1432 N N . SER A 1 176 ? -2.596 -9.684 22.603 1.00 72.62 176 SER A N 1
ATOM 1433 C CA . SER A 1 176 ? -1.939 -8.499 23.156 1.00 72.62 176 SER A CA 1
ATOM 1434 C C . SER A 1 176 ? -2.993 -7.458 23.541 1.00 72.62 176 SER A C 1
ATOM 1436 O O . SER A 1 176 ? -3.980 -7.282 22.823 1.00 72.62 176 SER A O 1
ATOM 1438 N N . LEU A 1 177 ? -2.770 -6.739 24.642 1.00 73.06 177 LEU A N 1
ATOM 1439 C CA . LEU A 1 177 ? -3.720 -5.744 25.149 1.00 73.06 177 LEU A CA 1
ATOM 1440 C C . LEU A 1 177 ? -4.161 -4.762 24.050 1.00 73.06 177 LEU A C 1
ATOM 1442 O O . LEU A 1 177 ? -5.343 -4.483 23.902 1.00 73.06 177 LEU A O 1
ATOM 1446 N N . GLN A 1 178 ? -3.234 -4.327 23.188 1.00 73.56 178 GLN A N 1
ATOM 1447 C CA . GLN A 1 178 ? -3.548 -3.434 22.066 1.00 73.56 178 GLN A CA 1
ATOM 1448 C C . GLN A 1 178 ? -4.531 -4.052 21.063 1.00 73.56 178 GLN A C 1
ATOM 1450 O O . GLN A 1 178 ? -5.345 -3.330 20.499 1.00 73.56 178 GLN A O 1
ATOM 1455 N N . ARG A 1 179 ? -4.464 -5.367 20.815 1.00 72.81 179 ARG A N 1
ATOM 1456 C CA . ARG A 1 179 ? -5.417 -6.060 19.937 1.00 72.81 179 ARG A CA 1
ATOM 1457 C C . ARG A 1 179 ? -6.769 -6.230 20.605 1.00 72.81 179 ARG A C 1
ATOM 1459 O O . ARG A 1 179 ? -7.774 -6.069 19.929 1.00 72.81 179 ARG A O 1
ATOM 1466 N N . VAL A 1 180 ? -6.794 -6.537 21.900 1.00 74.31 180 VAL A N 1
ATOM 1467 C CA . VAL A 1 180 ? -8.044 -6.640 22.666 1.00 74.31 180 VAL A CA 1
ATOM 1468 C C . VAL A 1 180 ? -8.778 -5.302 22.644 1.00 74.31 180 VAL A C 1
ATOM 1470 O O . VAL A 1 180 ? -9.934 -5.253 22.231 1.00 74.31 180 VAL A O 1
ATOM 1473 N N . GLU A 1 181 ? -8.094 -4.213 22.999 1.00 77.69 181 GLU A N 1
ATOM 1474 C CA . GLU A 1 181 ? -8.699 -2.879 22.995 1.00 77.69 181 GLU A CA 1
ATOM 1475 C C . GLU A 1 181 ? -9.085 -2.421 21.579 1.00 77.69 181 GLU A C 1
ATOM 1477 O O . GLU A 1 181 ? -10.153 -1.843 21.396 1.00 77.69 181 GLU A O 1
ATOM 1482 N N . LEU A 1 182 ? -8.291 -2.747 20.549 1.00 77.56 182 LEU A N 1
ATOM 1483 C CA . LEU A 1 182 ? -8.657 -2.458 19.158 1.00 77.56 182 LEU A CA 1
ATOM 1484 C C . LEU A 1 182 ? -9.917 -3.218 18.717 1.00 77.56 182 LEU A C 1
ATOM 1486 O O . LEU A 1 182 ? -10.773 -2.629 18.064 1.00 77.56 182 LEU A O 1
ATOM 1490 N N . THR A 1 183 ? -10.052 -4.498 19.070 1.00 74.12 183 THR A N 1
ATOM 1491 C CA . THR A 1 183 ? -11.239 -5.301 18.732 1.00 74.12 183 THR A CA 1
ATOM 1492 C C . THR A 1 183 ? -12.493 -4.752 19.403 1.00 74.12 183 THR A C 1
ATOM 1494 O O . THR A 1 183 ? -13.531 -4.689 18.751 1.00 74.12 183 THR A O 1
ATOM 1497 N N . LYS A 1 184 ? -12.404 -4.295 20.662 1.00 72.75 184 LYS A N 1
ATOM 1498 C CA . LYS A 1 184 ? -13.522 -3.608 21.330 1.00 72.75 184 LYS A CA 1
ATOM 1499 C C . LYS A 1 184 ? -13.926 -2.355 20.557 1.00 72.75 184 LYS A C 1
ATOM 1501 O O . LYS A 1 184 ? -15.098 -2.203 20.235 1.00 72.75 184 LYS A O 1
ATOM 1506 N N . SER A 1 185 ? -12.964 -1.501 20.197 1.00 78.38 185 SER A N 1
ATOM 1507 C CA . SER A 1 185 ? -13.249 -0.300 19.403 1.00 78.38 185 SER A CA 1
ATOM 1508 C C . SER A 1 185 ? -13.883 -0.640 18.054 1.00 78.38 185 SER A C 1
ATOM 1510 O O . SER A 1 185 ? -14.862 -0.010 17.683 1.00 78.38 185 SER A O 1
ATOM 1512 N N . ILE A 1 186 ? -13.383 -1.653 17.337 1.00 77.31 186 ILE A N 1
ATOM 1513 C CA . ILE A 1 186 ? -13.974 -2.100 16.064 1.00 77.31 186 ILE A CA 1
ATOM 1514 C C . ILE A 1 186 ? -15.415 -2.582 16.271 1.00 77.31 186 ILE A C 1
ATOM 1516 O O . ILE A 1 186 ? -16.290 -2.184 15.510 1.00 77.31 186 ILE A O 1
ATOM 1520 N N . ALA A 1 187 ? -15.683 -3.386 17.303 1.00 75.19 187 ALA A N 1
ATOM 1521 C CA . ALA A 1 187 ? -17.033 -3.856 17.609 1.00 75.19 187 ALA A CA 1
ATOM 1522 C C . ALA A 1 187 ? -18.003 -2.693 17.877 1.00 75.19 187 ALA A C 1
ATOM 1524 O O . ALA A 1 187 ? -19.127 -2.714 17.388 1.00 75.19 187 ALA A O 1
ATOM 1525 N N . PHE A 1 188 ? -17.553 -1.649 18.581 1.00 71.50 188 PHE A N 1
ATOM 1526 C CA . PHE A 1 188 ? -18.350 -0.437 18.779 1.00 71.50 188 PHE A CA 1
ATOM 1527 C C . PHE A 1 188 ? -18.600 0.337 17.485 1.00 71.50 188 PHE A C 1
ATOM 1529 O O . PHE A 1 188 ? -19.691 0.867 17.325 1.00 71.50 188 PHE A O 1
ATOM 1536 N N . VAL A 1 189 ? -17.641 0.391 16.552 1.00 76.00 189 VAL A N 1
ATOM 1537 C CA . VAL A 1 189 ? -17.877 1.010 15.234 1.00 76.00 189 VAL A CA 1
ATOM 1538 C C . VAL A 1 189 ? -19.024 0.306 14.508 1.00 76.00 189 VAL A C 1
ATOM 1540 O O . VAL A 1 189 ? -19.917 0.992 14.030 1.00 76.00 189 VAL A O 1
ATOM 1543 N N . TYR A 1 190 ? -19.031 -1.031 14.479 1.00 71.25 190 TYR A N 1
ATOM 1544 C CA . TYR A 1 190 ? -20.120 -1.805 13.867 1.00 71.25 190 TYR A CA 1
ATOM 1545 C C . TYR A 1 190 ? -21.452 -1.619 14.594 1.00 71.25 190 TYR A C 1
ATOM 1547 O O . TYR A 1 190 ? -22.464 -1.391 13.951 1.00 71.25 190 TYR A O 1
ATOM 1555 N N . LEU A 1 191 ? -21.454 -1.643 15.929 1.00 69.69 191 LEU A N 1
ATOM 1556 C CA . LEU A 1 191 ? -22.672 -1.397 16.703 1.00 69.69 191 LEU A CA 1
ATOM 1557 C C . LEU A 1 191 ? -23.256 -0.007 16.408 1.00 69.69 191 LEU A C 1
ATOM 1559 O O . LEU A 1 191 ? -24.463 0.138 16.277 1.00 69.69 191 LEU A O 1
ATOM 1563 N N . ILE A 1 192 ? -22.403 1.017 16.314 1.00 68.75 192 ILE A N 1
ATOM 1564 C CA . ILE A 1 192 ? -22.818 2.385 15.991 1.00 68.75 192 ILE A CA 1
ATOM 1565 C C . ILE A 1 192 ? -23.360 2.464 14.556 1.00 68.75 192 ILE A C 1
ATOM 1567 O O . ILE A 1 192 ? -24.382 3.110 14.351 1.00 68.75 192 ILE A O 1
ATOM 1571 N N . ASP A 1 193 ? -22.706 1.809 13.593 1.00 71.50 193 ASP A N 1
ATOM 1572 C CA . ASP A 1 193 ? -23.151 1.693 12.194 1.00 71.50 193 ASP A CA 1
ATOM 1573 C C . ASP A 1 193 ? -24.551 1.059 12.111 1.00 71.50 193 ASP A C 1
ATOM 1575 O O . ASP A 1 193 ? -25.480 1.689 11.607 1.00 71.50 193 ASP A O 1
ATOM 1579 N N . ASP A 1 194 ? -24.744 -0.103 12.748 1.00 68.50 194 ASP A N 1
ATOM 1580 C CA . ASP A 1 194 ? -26.034 -0.799 12.834 1.00 68.50 194 ASP A CA 1
ATOM 1581 C C . ASP A 1 194 ? -27.110 0.077 13.498 1.00 68.50 194 ASP A C 1
ATOM 1583 O O . ASP A 1 194 ? -28.247 0.154 13.030 1.00 68.50 194 ASP A O 1
ATOM 1587 N N . ILE A 1 195 ? -26.760 0.778 14.584 1.00 66.56 195 ILE A N 1
ATOM 1588 C CA . ILE A 1 195 ? -27.662 1.731 15.238 1.00 66.56 195 ILE A CA 1
ATOM 1589 C C . ILE A 1 195 ? -28.037 2.846 14.261 1.00 66.56 195 ILE A C 1
ATOM 1591 O O . ILE A 1 195 ? -29.212 3.175 14.176 1.00 66.56 195 ILE A O 1
ATOM 1595 N N . PHE A 1 196 ? -27.106 3.432 13.506 1.00 62.91 196 PHE A N 1
ATOM 1596 C CA . PHE A 1 196 ? -27.432 4.502 12.558 1.00 62.91 196 PHE A CA 1
ATOM 1597 C C . PHE A 1 196 ? -28.297 4.026 11.385 1.00 62.91 196 PHE A C 1
ATOM 1599 O O . PHE A 1 196 ? -29.190 4.774 10.968 1.00 62.91 196 PHE A O 1
ATOM 1606 N N . ASP A 1 197 ? -28.085 2.800 10.908 1.00 63.81 197 ASP A N 1
ATOM 1607 C CA . ASP A 1 197 ? -28.905 2.172 9.869 1.00 63.81 197 ASP A CA 1
ATOM 1608 C C . ASP A 1 197 ? -30.331 1.865 10.369 1.00 63.81 197 ASP A C 1
ATOM 1610 O O . ASP A 1 197 ? -31.308 2.079 9.646 1.00 63.81 197 ASP A O 1
ATOM 1614 N N . VAL A 1 198 ? -30.484 1.438 11.629 1.00 59.25 198 VAL A N 1
ATOM 1615 C CA . VAL A 1 198 ? -31.786 1.104 12.242 1.00 59.25 198 VAL A CA 1
ATOM 1616 C C . VAL A 1 198 ? -32.543 2.351 12.739 1.00 59.25 198 VAL A C 1
ATOM 1618 O O . VAL A 1 198 ? -33.748 2.491 12.497 1.00 59.25 198 VAL A O 1
ATOM 1621 N N . VAL A 1 199 ? -31.847 3.311 13.364 1.00 53.59 199 VAL A N 1
ATOM 1622 C CA . VAL A 1 199 ? -32.390 4.570 13.936 1.00 53.59 199 VAL A CA 1
ATOM 1623 C C . VAL A 1 199 ? -32.958 5.511 12.863 1.00 53.59 199 VAL A C 1
ATOM 1625 O O . VAL A 1 199 ? -33.672 6.466 13.176 1.00 53.59 199 VAL A O 1
ATOM 1628 N N . GLY A 1 200 ? -32.752 5.216 11.578 1.00 51.69 200 GLY A N 1
ATOM 1629 C CA . GLY A 1 200 ? -33.487 5.853 10.486 1.00 51.69 200 GLY A CA 1
ATOM 1630 C C . GLY A 1 200 ? -35.014 5.667 10.542 1.00 51.69 200 GLY A C 1
ATOM 1631 O O . GLY A 1 200 ? -35.706 6.367 9.801 1.00 51.69 200 GLY A O 1
ATOM 1632 N N . THR A 1 201 ? -35.551 4.768 11.389 1.00 53.41 201 THR A N 1
ATOM 1633 C CA . THR A 1 201 ? -36.951 4.319 11.275 1.00 53.41 201 THR A CA 1
ATOM 1634 C C . THR A 1 201 ? -37.932 4.617 12.426 1.00 53.41 201 THR A C 1
ATOM 1636 O O . THR A 1 201 ? -39.063 4.917 12.065 1.00 53.41 201 THR A O 1
ATOM 1639 N N . LEU A 1 202 ? -37.624 4.625 13.739 1.00 43.50 202 LEU A N 1
ATOM 1640 C CA . LEU A 1 202 ? -38.546 5.144 14.796 1.00 43.50 202 LEU A CA 1
ATOM 1641 C C . LEU A 1 202 ? -37.929 5.173 16.225 1.00 43.50 202 LEU A C 1
ATOM 1643 O O . LEU A 1 202 ? -36.806 4.726 16.426 1.00 43.50 202 LEU A O 1
ATOM 1647 N N . ASP A 1 203 ? -38.676 5.734 17.193 1.00 52.25 203 ASP A N 1
ATOM 1648 C CA . ASP A 1 203 ? -38.354 6.037 18.609 1.00 52.25 203 ASP A CA 1
ATOM 1649 C C . ASP A 1 203 ? -37.709 4.909 19.456 1.00 52.25 203 ASP A C 1
ATOM 1651 O O . ASP A 1 203 ? -38.386 4.245 20.240 1.00 52.25 203 ASP A O 1
ATOM 1655 N N . GLU A 1 204 ? -36.380 4.769 19.429 1.00 56.53 204 GLU A N 1
ATOM 1656 C CA . GLU A 1 204 ? -35.632 3.959 20.415 1.00 56.53 204 GLU A CA 1
ATOM 1657 C C . GLU A 1 204 ? -34.441 4.728 21.017 1.00 56.53 204 GLU A C 1
ATOM 1659 O O . GLU A 1 204 ? -33.281 4.319 20.963 1.00 56.53 204 GLU A O 1
ATOM 1664 N N . LEU A 1 205 ? -34.743 5.869 21.651 1.00 56.03 205 LEU A N 1
ATOM 1665 C CA . LEU A 1 205 ? -33.788 6.658 22.448 1.00 56.03 205 LEU A CA 1
ATOM 1666 C C . LEU A 1 205 ? -33.062 5.818 23.518 1.00 56.03 205 LEU A C 1
ATOM 1668 O O . LEU A 1 205 ? -31.916 6.109 23.843 1.00 56.03 205 LEU A O 1
ATOM 1672 N N . THR A 1 206 ? -33.698 4.768 24.045 1.00 58.91 206 THR A N 1
ATOM 1673 C CA . THR A 1 206 ? -33.140 3.918 25.109 1.00 58.91 206 THR A CA 1
ATOM 1674 C C . THR A 1 206 ? -31.939 3.091 24.645 1.00 58.91 206 THR A C 1
ATOM 1676 O O . THR A 1 206 ? -30.903 3.132 25.303 1.00 58.91 206 THR A O 1
ATOM 1679 N N . ILE A 1 207 ? -32.031 2.408 23.496 1.00 62.50 207 ILE A N 1
ATOM 1680 C CA . ILE A 1 207 ? -30.919 1.607 22.944 1.00 62.50 207 ILE A CA 1
ATOM 1681 C C . ILE A 1 207 ? -29.732 2.513 22.622 1.00 62.50 207 ILE A C 1
ATOM 1683 O O . ILE A 1 207 ? -28.578 2.178 22.888 1.00 62.50 207 ILE A O 1
ATOM 1687 N N . PHE A 1 208 ? -30.030 3.703 22.106 1.00 61.88 208 PHE A N 1
ATOM 1688 C CA . PHE A 1 208 ? -29.029 4.714 21.821 1.00 61.88 208 PHE A CA 1
ATOM 1689 C C . PHE A 1 208 ? -28.299 5.184 23.090 1.00 61.88 208 PHE A C 1
ATOM 1691 O O . PHE A 1 208 ? -27.070 5.203 23.114 1.00 61.88 208 PHE A O 1
ATOM 1698 N N . THR A 1 209 ? -29.030 5.502 24.166 1.00 61.78 209 THR A N 1
ATOM 1699 C CA . THR A 1 209 ? -28.434 5.906 25.452 1.00 61.78 209 THR A CA 1
ATOM 1700 C C . THR A 1 209 ? -27.601 4.786 26.088 1.00 61.78 209 THR A C 1
ATOM 1702 O O . THR A 1 209 ? -26.532 5.049 26.637 1.00 61.78 209 THR A O 1
ATOM 1705 N N . GLU A 1 210 ? -28.042 3.529 26.002 1.00 66.38 210 GLU A N 1
ATOM 1706 C CA . GLU A 1 210 ? -27.284 2.383 26.524 1.00 66.38 210 GLU A CA 1
ATOM 1707 C C . GLU A 1 210 ? -25.986 2.139 25.740 1.00 66.38 210 GLU A C 1
ATOM 1709 O O . GLU A 1 210 ? -24.925 1.935 26.340 1.00 66.38 210 GLU A O 1
ATOM 1714 N N . ALA A 1 211 ? -26.038 2.218 24.407 1.00 65.44 211 ALA A N 1
ATOM 1715 C CA . ALA A 1 211 ? -24.859 2.100 23.553 1.00 65.44 211 ALA A CA 1
ATOM 1716 C C . ALA A 1 211 ? -23.861 3.244 23.794 1.00 65.44 211 ALA A C 1
ATOM 1718 O O . ALA A 1 211 ? -22.650 3.015 23.852 1.00 65.44 211 ALA A O 1
ATOM 1719 N N . GLU A 1 212 ? -24.363 4.464 23.992 1.00 67.12 212 GLU A N 1
ATOM 1720 C CA . GLU A 1 212 ? -23.560 5.638 24.328 1.00 67.12 212 GLU A CA 1
ATOM 1721 C C . GLU A 1 212 ? -22.827 5.461 25.666 1.00 67.12 212 GLU A C 1
ATOM 1723 O O . GLU A 1 212 ? -21.619 5.707 25.756 1.00 67.12 212 GLU A O 1
ATOM 1728 N N . GLN A 1 213 ? -23.527 4.974 26.693 1.00 68.44 213 GLN A N 1
ATOM 1729 C CA . GLN A 1 213 ? -22.929 4.707 27.998 1.00 68.44 213 GLN A CA 1
ATOM 1730 C C . GLN A 1 213 ? -21.851 3.616 27.904 1.00 68.44 213 GLN A C 1
ATOM 1732 O O . GLN A 1 213 ? -20.741 3.796 28.408 1.00 68.44 213 GLN A O 1
ATOM 1737 N N . ALA A 1 214 ? -22.128 2.524 27.187 1.00 74.62 214 ALA A N 1
ATOM 1738 C CA . ALA A 1 214 ? -21.164 1.446 26.973 1.00 74.62 214 ALA A CA 1
ATOM 1739 C C . ALA A 1 214 ? -19.905 1.916 26.214 1.00 74.62 214 ALA A C 1
ATOM 1741 O O . ALA A 1 214 ? -18.782 1.506 26.544 1.00 74.62 214 ALA A O 1
ATOM 1742 N N . LEU A 1 215 ? -20.071 2.806 25.229 1.00 75.75 215 LEU A N 1
ATOM 1743 C CA . LEU A 1 215 ? -18.970 3.426 24.492 1.00 75.75 215 LEU A CA 1
ATOM 1744 C C . LEU A 1 215 ? -18.104 4.293 25.412 1.00 75.75 215 LEU A C 1
ATOM 1746 O O . LEU A 1 215 ? -16.869 4.219 25.362 1.00 75.75 215 LEU A O 1
ATOM 1750 N N . LEU A 1 216 ? -18.737 5.104 26.262 1.00 77.44 216 LEU A N 1
ATOM 1751 C CA . LEU A 1 216 ? -18.049 5.973 27.212 1.00 77.44 216 LEU A CA 1
ATOM 1752 C C . LEU A 1 216 ? -17.262 5.160 28.246 1.00 77.44 216 LEU A C 1
ATOM 1754 O O . LEU A 1 216 ? -16.081 5.440 28.471 1.00 77.44 216 LEU A O 1
ATOM 1758 N N . ASP A 1 217 ? -17.877 4.130 28.825 1.00 79.25 217 ASP A N 1
ATOM 1759 C CA . ASP A 1 217 ? -17.247 3.264 29.825 1.00 79.25 217 ASP A CA 1
ATOM 1760 C C . ASP A 1 217 ? -16.047 2.517 29.242 1.00 79.25 217 ASP A C 1
ATOM 1762 O O . ASP A 1 217 ? -14.963 2.504 29.834 1.00 79.25 217 ASP A O 1
ATOM 1766 N N . THR A 1 218 ? -16.189 1.982 28.027 1.00 80.19 218 THR A N 1
ATOM 1767 C CA . THR A 1 218 ? -15.085 1.324 27.318 1.00 80.19 218 THR A CA 1
ATOM 1768 C C . THR A 1 218 ? -13.961 2.307 27.002 1.00 80.19 218 THR A C 1
ATOM 1770 O O . THR A 1 218 ? -12.786 2.001 27.205 1.00 80.19 218 THR A O 1
ATOM 1773 N N . THR A 1 219 ? -14.300 3.517 26.554 1.00 79.88 219 THR A N 1
ATOM 1774 C CA . THR A 1 219 ? -13.312 4.555 26.234 1.00 79.88 219 THR A CA 1
ATOM 1775 C C . THR A 1 219 ? -12.534 4.994 27.479 1.00 79.88 219 THR A C 1
ATOM 1777 O O . THR A 1 219 ? -11.311 5.146 27.419 1.00 79.88 219 THR A O 1
ATOM 1780 N N . ASN A 1 220 ? -13.210 5.144 28.622 1.00 82.25 220 ASN A N 1
ATOM 1781 C CA . ASN A 1 220 ? -12.569 5.440 29.904 1.00 82.25 220 ASN A CA 1
ATOM 1782 C C . ASN A 1 220 ? -11.673 4.283 30.370 1.00 82.25 220 ASN A C 1
ATOM 1784 O O . ASN A 1 220 ? -10.549 4.526 30.814 1.00 82.25 220 ASN A O 1
ATOM 1788 N N . ALA A 1 221 ? -12.123 3.032 30.223 1.00 83.56 221 ALA A N 1
ATOM 1789 C CA . ALA A 1 221 ? -11.323 1.854 30.552 1.00 83.56 221 ALA A CA 1
ATOM 1790 C C . ALA A 1 221 ? -10.034 1.786 29.713 1.00 83.56 221 ALA A C 1
ATOM 1792 O O . ALA A 1 221 ? -8.946 1.637 30.271 1.00 83.56 221 ALA A O 1
ATOM 1793 N N . ILE A 1 222 ? -10.131 1.996 28.393 1.00 80.88 222 ILE A N 1
ATOM 1794 C CA . ILE A 1 222 ? -8.971 2.090 27.491 1.00 80.88 222 ILE A CA 1
ATOM 1795 C C . ILE A 1 222 ? -8.038 3.220 27.933 1.00 80.88 222 ILE A C 1
ATOM 1797 O O . ILE A 1 222 ? -6.826 3.026 28.043 1.00 80.88 222 ILE A O 1
ATOM 1801 N N . GLY A 1 223 ? -8.594 4.405 28.203 1.00 83.31 223 GLY A N 1
ATOM 1802 C CA . GLY A 1 223 ? -7.823 5.552 28.667 1.00 83.31 223 GLY A CA 1
ATOM 1803 C C . GLY A 1 223 ? -7.036 5.234 29.938 1.00 83.31 223 GLY A C 1
ATOM 1804 O O . GLY A 1 223 ? -5.860 5.589 30.038 1.00 83.31 223 GLY A O 1
ATOM 1805 N N . LEU A 1 224 ? -7.658 4.529 30.888 1.00 84.81 224 LEU A N 1
ATOM 1806 C CA . LEU A 1 224 ? -7.052 4.190 32.171 1.00 84.81 224 LEU A CA 1
ATOM 1807 C C . LEU A 1 224 ? -5.896 3.202 31.997 1.00 84.81 224 LEU A C 1
ATOM 1809 O O . LEU A 1 224 ? -4.848 3.375 32.617 1.00 84.81 224 LEU A O 1
ATOM 1813 N N . GLU A 1 225 ? -6.046 2.204 31.127 1.00 82.06 225 GLU A N 1
ATOM 1814 C CA . GLU A 1 225 ? -4.959 1.275 30.804 1.00 82.06 225 GLU A CA 1
ATOM 1815 C C . GLU A 1 225 ? -3.783 1.985 30.118 1.00 82.06 225 GLU A C 1
ATOM 1817 O O . GLU A 1 225 ? -2.624 1.752 30.468 1.00 82.06 225 GLU A O 1
ATOM 1822 N N . ILE A 1 226 ? -4.053 2.925 29.205 1.00 81.56 226 ILE A N 1
ATOM 1823 C CA . ILE A 1 226 ? -3.000 3.748 28.587 1.00 81.56 226 ILE A CA 1
ATOM 1824 C C . ILE A 1 226 ? -2.289 4.599 29.646 1.00 81.56 226 ILE A C 1
ATOM 1826 O O . ILE A 1 226 ? -1.058 4.675 29.641 1.00 81.56 226 ILE A O 1
ATOM 1830 N N . TYR A 1 227 ? -3.033 5.188 30.584 1.00 83.25 227 TYR A N 1
ATOM 1831 C CA . TYR A 1 227 ? -2.457 5.953 31.688 1.00 83.25 227 TYR A CA 1
ATOM 1832 C C . TYR A 1 227 ? -1.563 5.088 32.582 1.00 83.25 227 TYR A C 1
ATOM 1834 O O . TYR A 1 227 ? -0.448 5.498 32.895 1.00 83.25 227 TYR A O 1
ATOM 1842 N N . LYS A 1 228 ? -1.987 3.867 32.928 1.00 85.00 228 LYS A N 1
ATOM 1843 C CA . LYS A 1 228 ? -1.164 2.926 33.707 1.00 85.00 228 LYS A CA 1
ATOM 1844 C C . LYS A 1 228 ? 0.141 2.564 32.994 1.00 85.00 228 LYS A C 1
ATOM 1846 O O . LYS A 1 228 ? 1.181 2.485 33.639 1.00 85.00 228 LYS A O 1
ATOM 1851 N N . MET A 1 229 ? 0.097 2.344 31.679 1.00 79.88 229 MET A N 1
ATOM 1852 C CA . MET A 1 229 ? 1.271 1.920 30.903 1.00 79.88 229 MET A CA 1
ATOM 1853 C C . MET A 1 229 ? 2.223 3.064 30.541 1.00 79.88 229 MET A C 1
ATOM 1855 O O . MET A 1 229 ? 3.429 2.847 30.426 1.00 79.88 229 MET A O 1
ATOM 1859 N N . HIS A 1 230 ? 1.693 4.264 30.302 1.00 82.50 230 HIS A N 1
ATOM 1860 C CA . HIS A 1 230 ? 2.436 5.355 29.663 1.00 82.50 230 HIS A CA 1
ATOM 1861 C C . HIS A 1 230 ? 2.399 6.678 30.439 1.00 82.50 230 HIS A C 1
ATOM 1863 O O . HIS A 1 230 ? 3.032 7.642 30.015 1.00 82.50 230 HIS A O 1
ATOM 1869 N N . GLY A 1 231 ? 1.667 6.750 31.553 1.00 84.31 231 GLY A N 1
ATOM 1870 C CA . GLY A 1 231 ? 1.568 7.938 32.408 1.00 84.31 231 GLY A CA 1
ATOM 1871 C C . GLY A 1 231 ? 0.737 9.087 31.827 1.00 84.31 231 GLY A C 1
ATOM 1872 O O . GLY A 1 231 ? 0.670 10.153 32.431 1.00 84.31 231 GLY A O 1
ATOM 1873 N N . HIS A 1 232 ? 0.099 8.897 30.669 1.00 82.88 232 HIS A N 1
ATOM 1874 C CA . HIS A 1 232 ? -0.721 9.907 30.001 1.00 82.88 232 HIS A CA 1
ATOM 1875 C C . HIS A 1 232 ? -2.141 9.381 29.783 1.00 82.88 232 HIS A C 1
ATOM 1877 O O . HIS A 1 232 ? -2.308 8.289 29.250 1.00 82.88 232 HIS A O 1
ATOM 1883 N N . TYR A 1 233 ? -3.159 10.164 30.154 1.00 82.12 233 TYR A N 1
ATOM 1884 C CA . TYR A 1 233 ? -4.574 9.802 30.012 1.00 82.12 233 TYR A CA 1
ATOM 1885 C C . TYR A 1 233 ? -5.166 10.447 28.742 1.00 82.12 233 TYR A C 1
ATOM 1887 O O . TYR A 1 233 ? -5.461 11.640 28.747 1.00 82.12 233 TYR A O 1
ATOM 1895 N N . PRO A 1 234 ? -5.317 9.717 27.617 1.00 84.00 234 PRO A N 1
ATOM 1896 C CA . PRO A 1 234 ? -5.621 10.305 26.306 1.00 84.00 234 PRO A CA 1
ATOM 1897 C C . PRO A 1 234 ? -7.126 10.501 26.052 1.00 84.00 234 PRO A C 1
ATOM 1899 O O . PRO A 1 234 ? -7.577 10.376 24.912 1.00 84.00 234 PRO A O 1
ATOM 1902 N N . ILE A 1 235 ? -7.921 10.752 27.095 1.00 80.75 235 ILE A N 1
ATOM 1903 C CA . ILE A 1 235 ? -9.385 10.698 26.999 1.00 80.75 235 ILE A CA 1
ATOM 1904 C C . ILE A 1 235 ? -9.953 11.714 26.004 1.00 80.75 235 ILE A C 1
ATOM 1906 O O . ILE A 1 235 ? -10.839 11.371 25.224 1.00 80.75 235 ILE A O 1
ATOM 1910 N N . ASP A 1 236 ? -9.394 12.922 25.955 1.00 76.06 236 ASP A N 1
ATOM 1911 C CA . ASP A 1 236 ? -9.865 13.980 25.058 1.00 76.06 236 ASP A CA 1
ATOM 1912 C C . ASP A 1 236 ? -9.619 13.618 23.588 1.00 76.06 236 ASP A C 1
ATOM 1914 O O . ASP A 1 236 ? -10.492 13.803 22.737 1.00 76.06 236 ASP A O 1
ATOM 1918 N N . SER A 1 237 ? -8.468 13.007 23.287 1.00 78.44 237 SER A N 1
ATOM 1919 C CA . SER A 1 237 ? -8.138 12.512 21.945 1.00 78.44 237 SER A CA 1
ATOM 1920 C C . SER A 1 237 ? -9.067 11.381 21.505 1.00 78.44 237 SER A C 1
ATOM 1922 O O . SER A 1 237 ? -9.492 11.345 20.347 1.00 78.44 237 SER A O 1
ATOM 1924 N N . LEU A 1 238 ? -9.397 10.460 22.416 1.00 77.62 238 LEU A N 1
ATOM 1925 C CA . LEU A 1 238 ? -10.320 9.358 22.133 1.00 77.62 238 LEU A CA 1
ATOM 1926 C C . LEU A 1 238 ? -11.742 9.879 21.893 1.00 77.62 238 LEU A C 1
ATOM 1928 O O . LEU A 1 238 ? -12.349 9.537 20.881 1.00 77.62 238 LEU A O 1
ATOM 1932 N N . LYS A 1 239 ? -12.237 10.776 22.756 1.00 74.62 239 LYS A N 1
ATOM 1933 C CA . LYS A 1 239 ? -13.542 11.438 22.600 1.00 74.62 239 LYS A CA 1
ATOM 1934 C C . LYS A 1 239 ? -13.646 12.206 21.281 1.00 74.62 239 LYS A C 1
ATOM 1936 O O . LYS A 1 239 ? -14.623 12.047 20.557 1.00 74.62 239 LYS A O 1
ATOM 1941 N N . THR A 1 240 ? -12.613 12.971 20.927 1.00 74.69 240 THR A N 1
ATOM 1942 C CA . THR A 1 240 ? -12.555 13.714 19.656 1.00 74.69 240 THR A CA 1
ATOM 1943 C C . THR A 1 240 ? -12.600 12.778 18.444 1.00 74.69 240 THR A C 1
ATOM 1945 O O . THR A 1 240 ? -13.254 13.078 17.443 1.00 74.69 240 THR A O 1
ATOM 1948 N N . SER A 1 241 ? -11.925 11.627 18.531 1.00 76.75 241 SER A N 1
ATOM 1949 C CA . SER A 1 241 ? -11.915 10.624 17.459 1.00 76.75 241 SER A CA 1
ATOM 1950 C C . SER A 1 241 ? -13.300 10.001 17.267 1.00 76.75 241 SER A C 1
ATOM 1952 O O . SER A 1 241 ? -13.776 9.929 16.135 1.00 76.75 241 SER A O 1
ATOM 1954 N N . TRP A 1 242 ? -13.976 9.631 18.361 1.00 75.56 242 TRP A N 1
ATOM 1955 C CA . TRP A 1 242 ? -15.352 9.128 18.317 1.00 75.56 242 TRP A CA 1
ATOM 1956 C C . TRP A 1 242 ? -16.322 10.167 17.759 1.00 75.56 242 TRP A C 1
ATOM 1958 O O . TRP A 1 242 ? -17.044 9.866 16.815 1.00 75.56 242 TRP A O 1
ATOM 1968 N N . ALA A 1 243 ? -16.279 11.410 18.243 1.00 68.75 243 ALA A N 1
ATOM 1969 C CA . ALA A 1 243 ? -17.123 12.486 17.721 1.00 68.75 243 ALA A CA 1
ATOM 1970 C C . ALA A 1 243 ? -16.923 12.706 16.208 1.00 68.75 243 ALA A C 1
ATOM 1972 O O . ALA A 1 243 ? -17.891 12.895 15.472 1.00 68.75 243 ALA A O 1
ATOM 1973 N N . SER A 1 244 ? -15.677 12.639 15.726 1.00 70.75 244 SER A N 1
ATOM 1974 C CA . SER A 1 244 ? -15.368 12.765 14.295 1.00 70.75 244 SER A CA 1
ATOM 1975 C C . SER A 1 244 ? -15.948 11.615 13.469 1.00 70.75 244 SER A C 1
ATOM 1977 O O . SER A 1 244 ? -16.526 11.869 12.416 1.00 70.75 244 SER A O 1
ATOM 1979 N N . LEU A 1 245 ? -15.829 10.372 13.951 1.00 70.88 245 LEU A N 1
ATOM 1980 C CA . LEU A 1 245 ? -16.429 9.202 13.303 1.00 70.88 245 LEU A CA 1
ATOM 1981 C C . LEU A 1 245 ? -17.949 9.351 13.216 1.00 70.88 245 LEU A C 1
ATOM 1983 O O . LEU A 1 245 ? -18.541 9.141 12.165 1.00 70.88 245 LEU A O 1
ATOM 1987 N N . CYS A 1 246 ? -18.570 9.769 14.312 1.00 65.81 246 CYS A N 1
ATOM 1988 C CA . CYS A 1 246 ? -20.016 9.885 14.403 1.00 65.81 246 CYS A CA 1
ATOM 1989 C C . CYS A 1 246 ? -20.557 10.947 13.443 1.00 65.81 246 CYS A C 1
ATOM 1991 O O . CYS A 1 246 ? -21.548 10.705 12.769 1.00 65.81 246 CYS A O 1
ATOM 1993 N N . ASN A 1 247 ? -19.854 12.075 13.293 1.00 63.88 247 ASN A N 1
ATOM 1994 C CA . ASN A 1 247 ? -20.180 13.116 12.314 1.00 63.88 247 ASN A CA 1
ATOM 1995 C C . ASN A 1 247 ? -20.080 12.670 10.849 1.00 63.88 247 ASN A C 1
ATOM 1997 O O . ASN A 1 247 ? -20.639 13.342 9.984 1.00 63.88 247 ASN A O 1
ATOM 2001 N N . ALA A 1 248 ? -19.353 11.591 10.553 1.00 65.38 248 ALA A N 1
ATOM 2002 C CA . ALA A 1 248 ? -19.247 11.073 9.195 1.00 65.38 248 ALA A CA 1
ATOM 2003 C C . ALA A 1 248 ? -20.511 10.310 8.755 1.00 65.38 248 ALA A C 1
ATOM 2005 O O . ALA A 1 248 ? -20.717 10.142 7.553 1.00 65.38 248 ALA A O 1
ATOM 2006 N N . PHE A 1 249 ? -21.369 9.884 9.692 1.00 62.69 249 PHE A N 1
ATOM 2007 C CA . PHE A 1 249 ? -22.636 9.228 9.367 1.00 62.69 249 PHE A CA 1
ATOM 2008 C C . PHE A 1 249 ? -23.705 10.246 8.929 1.00 62.69 249 PHE A C 1
ATOM 2010 O O . PHE A 1 249 ? -23.798 11.324 9.526 1.00 62.69 249 PHE A O 1
ATOM 2017 N N . PRO A 1 250 ? -24.571 9.917 7.946 1.00 56.50 250 PRO A N 1
ATOM 2018 C CA . PRO A 1 250 ? -25.601 10.827 7.419 1.00 56.50 250 PRO A CA 1
ATOM 2019 C C . PRO A 1 250 ? -26.556 11.421 8.477 1.00 56.50 250 PRO A C 1
ATOM 2021 O O . PRO A 1 250 ? -27.115 12.498 8.276 1.00 56.50 250 PRO A O 1
ATOM 2024 N N . SER A 1 251 ? -26.723 10.739 9.613 1.00 55.59 251 SER A N 1
ATOM 2025 C CA . SER A 1 251 ? -27.567 11.101 10.767 1.00 55.59 251 SER A CA 1
ATOM 2026 C C . SER A 1 251 ? -26.764 11.503 12.024 1.00 55.59 251 SER A C 1
ATOM 2028 O O . SER A 1 251 ? -27.347 11.802 13.069 1.00 55.59 251 SER A O 1
ATOM 2030 N N . GLY A 1 252 ? -25.432 11.577 11.924 1.00 49.44 252 GLY A N 1
ATOM 2031 C CA . GLY A 1 252 ? -24.483 11.785 13.025 1.00 49.44 252 GLY A CA 1
ATOM 2032 C C . GLY A 1 252 ? -24.594 13.102 13.796 1.00 49.44 252 GLY A C 1
ATOM 2033 O O . GLY A 1 252 ? -24.222 13.186 14.969 1.00 49.44 252 GLY A O 1
ATOM 2034 N N . SER A 1 253 ? -25.169 14.129 13.168 1.00 48.62 253 SER A N 1
ATOM 2035 C CA . SER A 1 253 ? -25.363 15.459 13.756 1.00 48.62 253 SER A CA 1
ATOM 2036 C C . SER A 1 253 ? -26.297 15.458 14.975 1.00 48.62 253 SER A C 1
ATOM 2038 O O . SER A 1 253 ? -26.112 16.279 15.874 1.00 48.62 253 SER A O 1
ATOM 2040 N N . LYS A 1 254 ? -27.240 14.503 15.063 1.00 50.09 254 LYS A N 1
ATOM 2041 C CA . LYS A 1 254 ? -28.126 14.329 16.232 1.00 50.09 254 LYS A CA 1
ATOM 2042 C C . LYS A 1 254 ? -27.375 13.828 17.472 1.00 50.09 254 LYS A C 1
ATOM 2044 O O . LYS A 1 254 ? -27.696 14.237 18.588 1.00 50.09 254 LYS A O 1
ATOM 2049 N N . MET A 1 255 ? -26.345 12.999 17.290 1.00 44.59 255 MET A N 1
ATOM 2050 C CA . MET A 1 255 ? -25.554 12.482 18.409 1.00 44.59 255 MET A CA 1
ATOM 2051 C C . MET A 1 255 ? -24.666 13.567 19.013 1.00 44.59 255 MET A C 1
ATOM 2053 O O . MET A 1 255 ? -24.634 13.710 20.226 1.00 44.59 255 MET A O 1
ATOM 2057 N N . VAL A 1 256 ? -24.028 14.408 18.190 1.00 48.59 256 VAL A N 1
ATOM 2058 C CA . VAL A 1 256 ? -23.212 15.539 18.676 1.00 48.59 256 VAL A CA 1
ATOM 2059 C C . VAL A 1 256 ? -24.034 16.567 19.455 1.00 48.59 256 VAL A C 1
ATOM 2061 O O . VAL A 1 256 ? -23.522 17.148 20.411 1.00 48.59 256 VAL A O 1
ATOM 2064 N N . SER A 1 257 ? -25.309 16.767 19.100 1.00 45.09 257 SER A N 1
ATOM 2065 C CA . SER A 1 257 ? -26.206 17.632 19.876 1.00 45.09 257 SER A CA 1
ATOM 2066 C C . SER A 1 257 ? -26.592 17.063 21.248 1.00 45.09 257 SER A C 1
ATOM 2068 O O . SER A 1 257 ? -26.872 17.848 22.150 1.00 45.09 257 SER A O 1
ATOM 2070 N N . LEU A 1 258 ? -26.561 15.736 21.431 1.00 40.12 258 LEU A N 1
ATOM 2071 C CA . LEU A 1 258 ? -26.731 15.077 22.737 1.00 40.12 258 LEU A CA 1
ATOM 2072 C C . LEU A 1 258 ? -25.401 15.013 23.514 1.00 40.12 258 LEU A C 1
ATOM 2074 O O . LEU A 1 258 ? -25.375 15.245 24.718 1.00 40.12 258 LEU A O 1
ATOM 2078 N N . TRP A 1 259 ? -24.281 14.851 22.803 1.00 40.81 259 TRP A N 1
ATOM 2079 C CA . TRP A 1 259 ? -22.895 14.874 23.300 1.00 40.81 259 TRP A CA 1
ATOM 2080 C C . TRP A 1 259 ? -22.348 16.265 23.640 1.00 40.81 259 TRP A C 1
ATOM 2082 O O . TRP A 1 259 ? -21.131 16.443 23.749 1.00 40.81 259 TRP A O 1
ATOM 2092 N N . GLY A 1 260 ? -23.211 17.274 23.751 1.00 40.34 260 GLY A N 1
ATOM 2093 C CA . GLY A 1 260 ? -22.835 18.681 23.794 1.00 40.34 260 GLY A CA 1
ATOM 2094 C C . GLY A 1 260 ? -22.039 19.090 25.034 1.00 40.34 260 GLY A C 1
ATOM 2095 O O . GLY A 1 260 ? -22.584 19.806 25.856 1.00 40.34 260 GLY A O 1
ATOM 2096 N N . PHE A 1 261 ? -20.770 18.679 25.162 1.00 35.53 261 PHE A N 1
ATOM 2097 C CA . PHE A 1 261 ? -19.738 19.266 26.029 1.00 35.53 261 PHE A CA 1
ATOM 2098 C C . PHE A 1 261 ? -18.336 18.639 25.812 1.00 35.53 261 PHE A C 1
ATOM 2100 O O . PHE A 1 261 ? -17.697 18.185 26.755 1.00 35.53 261 PHE A O 1
ATOM 2107 N N . ALA A 1 262 ? -17.796 18.602 24.587 1.00 36.22 262 ALA A N 1
ATOM 2108 C CA . ALA A 1 262 ? -16.365 18.293 24.396 1.00 36.22 262 ALA A CA 1
ATOM 2109 C C . ALA A 1 262 ? -15.807 18.814 23.064 1.00 36.22 262 ALA A C 1
ATOM 2111 O O . ALA A 1 262 ? -15.384 18.046 22.211 1.00 36.22 262 ALA A O 1
ATOM 2112 N N . ASN A 1 263 ? -15.789 20.133 22.875 1.00 36.72 263 ASN A N 1
ATOM 2113 C CA . ASN A 1 263 ? -14.985 20.741 21.817 1.00 36.72 263 ASN A CA 1
ATOM 2114 C C . ASN A 1 263 ? -14.214 21.935 22.379 1.00 36.72 263 ASN A C 1
ATOM 2116 O O . ASN A 1 263 ? -14.709 23.059 22.404 1.00 36.72 263 ASN A O 1
ATOM 2120 N N . SER A 1 264 ? -12.967 21.702 22.795 1.00 29.97 264 SER A N 1
ATOM 2121 C CA . SER A 1 264 ? -11.963 22.763 22.748 1.00 29.97 264 SER A CA 1
ATOM 2122 C C . SER A 1 264 ? -10.571 22.219 22.397 1.00 29.97 264 SER A C 1
ATOM 2124 O O . SER A 1 264 ? -9.997 21.421 23.122 1.00 29.97 264 SER A O 1
ATOM 2126 N N . ARG A 1 265 ? -10.071 22.722 21.257 1.00 31.19 265 ARG A N 1
ATOM 2127 C CA . ARG A 1 265 ? -8.674 22.858 20.787 1.00 31.19 265 ARG A CA 1
ATOM 2128 C C . ARG A 1 265 ? -7.797 21.599 20.585 1.00 31.19 265 ARG A C 1
ATOM 2130 O O . ARG A 1 265 ? -7.351 20.984 21.536 1.00 31.19 265 ARG A O 1
ATOM 2137 N N . GLN A 1 266 ? -7.479 21.360 19.296 1.00 35.66 266 GLN A N 1
ATOM 2138 C CA . GLN A 1 266 ? -6.142 21.218 18.652 1.00 35.66 266 GLN A CA 1
ATOM 2139 C C . GLN A 1 266 ? -5.040 20.465 19.448 1.00 35.66 266 GLN A C 1
ATOM 2141 O O . GLN A 1 266 ? -4.752 20.814 20.579 1.00 35.66 266 GLN A O 1
ATOM 2146 N N . VAL A 1 267 ? -4.293 19.476 18.936 1.00 30.23 267 VAL A N 1
ATOM 2147 C CA . VAL A 1 267 ? -3.358 19.454 17.787 1.00 30.23 267 VAL A CA 1
ATOM 2148 C C . VAL A 1 267 ? -2.878 17.993 17.626 1.00 30.23 267 VAL A C 1
ATOM 2150 O O . VAL A 1 267 ? -2.589 17.350 18.631 1.00 30.23 267 VAL A O 1
ATOM 2153 N N . PHE A 1 268 ? -2.659 17.486 16.406 1.00 29.34 268 PHE A N 1
ATOM 2154 C CA . PHE A 1 268 ? -1.679 16.405 16.198 1.00 29.34 268 PHE A CA 1
ATOM 2155 C C . PHE A 1 268 ? -0.457 16.961 15.470 1.00 29.34 268 PHE A C 1
ATOM 2157 O O . PHE A 1 268 ? -0.547 17.388 14.323 1.00 29.34 268 PHE A O 1
ATOM 2164 N N . GLY A 1 269 ? 0.681 16.968 16.167 1.00 32.44 269 GLY A N 1
ATOM 2165 C CA . GLY A 1 269 ? 1.986 17.303 15.609 1.00 32.44 269 GLY A CA 1
ATOM 2166 C C . GLY A 1 269 ? 2.586 16.131 14.832 1.00 32.44 269 GLY A C 1
ATOM 2167 O O . GLY A 1 269 ? 2.396 14.957 15.166 1.00 32.44 269 GLY A O 1
ATOM 2168 N N . GLU A 1 270 ? 3.336 16.452 13.785 1.00 43.16 270 GLU A N 1
ATOM 2169 C CA . GLU A 1 270 ? 4.035 15.486 12.945 1.00 43.16 270 GLU A CA 1
ATOM 2170 C C . GLU A 1 270 ? 5.259 14.900 13.664 1.00 43.16 270 GLU A C 1
ATOM 2172 O O . GLU A 1 270 ? 6.342 15.485 13.685 1.00 43.16 270 GLU A O 1
ATOM 2177 N N . ARG A 1 271 ? 5.074 13.714 14.261 1.00 45.44 271 ARG A N 1
ATOM 2178 C CA . ARG A 1 271 ? 6.089 12.649 14.417 1.00 45.44 271 ARG A CA 1
ATOM 2179 C C . ARG A 1 271 ? 5.441 11.380 14.991 1.00 45.44 271 ARG A C 1
ATOM 2181 O O . ARG A 1 271 ? 5.536 11.087 16.177 1.00 45.44 271 ARG A O 1
ATOM 2188 N N . LYS A 1 272 ? 4.745 10.606 14.149 1.00 55.69 272 LYS A N 1
ATOM 2189 C CA . LYS A 1 272 ? 4.203 9.291 14.551 1.00 55.69 272 LYS A CA 1
ATOM 2190 C C . LYS A 1 272 ? 5.280 8.206 14.446 1.00 55.69 272 LYS A C 1
ATOM 2192 O O . LYS A 1 272 ? 6.011 8.170 13.454 1.00 55.69 272 LYS A O 1
ATOM 2197 N N . ALA A 1 273 ? 5.345 7.312 15.436 1.00 63.59 273 ALA A N 1
ATOM 2198 C CA . ALA A 1 273 ? 6.273 6.178 15.454 1.00 63.59 273 ALA A CA 1
ATOM 2199 C C . ALA A 1 273 ? 6.094 5.267 14.220 1.00 63.59 273 ALA A C 1
ATOM 2201 O O . ALA A 1 273 ? 4.980 5.100 13.714 1.00 63.59 273 ALA A O 1
ATOM 2202 N N . ALA A 1 274 ? 7.178 4.643 13.746 1.00 61.38 274 ALA A N 1
ATOM 2203 C CA . ALA A 1 274 ? 7.158 3.770 12.564 1.00 61.38 274 ALA A CA 1
ATOM 2204 C C . ALA A 1 274 ? 6.175 2.590 12.708 1.00 61.38 274 ALA A C 1
ATOM 2206 O O . ALA A 1 274 ? 5.478 2.236 11.755 1.00 61.38 274 ALA A O 1
ATOM 2207 N N . SER A 1 275 ? 6.049 2.038 13.919 1.00 60.22 275 SER A N 1
ATOM 2208 C CA . SER A 1 275 ? 5.073 0.996 14.258 1.00 60.22 275 SER A CA 1
ATOM 2209 C C . SER A 1 275 ? 3.625 1.455 14.053 1.00 60.22 275 SER A C 1
ATOM 2211 O O . SER A 1 275 ? 2.828 0.704 13.494 1.00 60.22 275 SER A O 1
ATOM 2213 N N . PHE A 1 276 ? 3.297 2.700 14.416 1.00 59.97 276 PHE A N 1
ATOM 2214 C CA . PHE A 1 276 ? 1.971 3.283 14.203 1.00 59.97 276 PHE A CA 1
ATOM 2215 C C . PHE A 1 276 ? 1.669 3.467 12.711 1.00 59.97 276 PHE A C 1
ATOM 2217 O O . PHE A 1 276 ? 0.608 3.056 12.247 1.00 59.97 276 PHE A O 1
ATOM 2224 N N . LYS A 1 277 ? 2.612 4.025 11.933 1.00 59.56 277 LYS A N 1
ATOM 2225 C CA . LYS A 1 277 ? 2.450 4.178 10.473 1.00 59.56 277 LYS A CA 1
ATOM 2226 C C . LYS A 1 277 ? 2.222 2.822 9.793 1.00 59.56 277 LYS A C 1
ATOM 2228 O O . LYS A 1 277 ? 1.340 2.693 8.949 1.00 59.56 277 LYS A O 1
ATOM 2233 N N . ARG A 1 278 ? 2.972 1.794 10.207 1.00 61.97 278 ARG A N 1
ATOM 2234 C CA . ARG A 1 278 ? 2.839 0.411 9.719 1.00 61.97 278 ARG A CA 1
ATOM 2235 C C . ARG A 1 278 ? 1.488 -0.205 10.093 1.00 61.97 278 ARG A C 1
ATOM 2237 O O . ARG A 1 278 ? 0.890 -0.877 9.258 1.00 61.97 278 ARG A O 1
ATOM 2244 N N . ALA A 1 279 ? 1.004 0.022 11.315 1.00 59.91 279 ALA A N 1
ATOM 2245 C CA . ALA A 1 279 ? -0.309 -0.445 11.759 1.00 59.91 279 ALA A CA 1
ATOM 2246 C C . ALA A 1 279 ? -1.447 0.215 10.964 1.00 59.91 279 ALA A C 1
ATOM 2248 O O . ALA A 1 279 ? -2.298 -0.496 10.439 1.00 59.91 279 ALA A O 1
ATOM 2249 N N . ALA A 1 280 ? -1.409 1.541 10.796 1.00 59.28 280 ALA A N 1
ATOM 2250 C CA . ALA A 1 280 ? -2.391 2.284 10.005 1.00 59.28 280 ALA A CA 1
ATOM 2251 C C . ALA A 1 280 ? -2.414 1.826 8.537 1.00 59.28 280 ALA A C 1
ATOM 2253 O O . ALA A 1 280 ? -3.477 1.540 7.990 1.00 59.28 280 ALA A O 1
ATOM 2254 N N . LEU A 1 281 ? -1.236 1.667 7.922 1.00 58.44 281 LEU A N 1
ATOM 2255 C CA . LEU A 1 281 ? -1.116 1.150 6.559 1.00 58.44 281 LEU A CA 1
ATOM 2256 C C . LEU A 1 281 ? -1.666 -0.277 6.442 1.00 58.44 281 LEU A C 1
ATOM 2258 O O . LEU A 1 281 ? -2.369 -0.587 5.488 1.00 58.44 281 LEU A O 1
ATOM 2262 N N . ASN A 1 282 ? -1.379 -1.154 7.407 1.00 62.06 282 ASN A N 1
ATOM 2263 C CA . ASN A 1 282 ? -1.949 -2.500 7.415 1.00 62.06 282 ASN A CA 1
ATOM 2264 C C . ASN A 1 282 ? -3.474 -2.478 7.571 1.00 62.06 282 ASN A C 1
ATOM 2266 O O . ASN A 1 282 ? -4.130 -3.266 6.901 1.00 62.06 282 ASN A O 1
ATOM 2270 N N . GLY A 1 283 ? -4.031 -1.571 8.380 1.00 59.84 283 GLY A N 1
ATOM 2271 C CA . GLY A 1 283 ? -5.478 -1.356 8.470 1.00 59.84 283 GLY A CA 1
ATOM 2272 C C . GLY A 1 283 ? -6.085 -0.989 7.113 1.00 59.84 283 GLY A C 1
ATOM 2273 O O . GLY A 1 283 ? -6.998 -1.664 6.650 1.00 59.84 283 GLY A O 1
ATOM 2274 N N . ALA A 1 284 ? -5.506 -0.011 6.411 1.00 60.28 284 ALA A N 1
ATOM 2275 C CA . ALA A 1 284 ? -5.952 0.367 5.066 1.00 60.28 284 ALA A CA 1
ATOM 2276 C C . ALA A 1 284 ? -5.862 -0.798 4.059 1.00 60.28 284 ALA A C 1
ATOM 2278 O O . ALA A 1 284 ? -6.761 -1.001 3.249 1.00 60.28 284 ALA A O 1
ATOM 2279 N N . ARG A 1 285 ? -4.806 -1.617 4.142 1.00 63.22 285 ARG A N 1
ATOM 2280 C CA . ARG A 1 285 ? -4.619 -2.812 3.297 1.00 63.22 285 ARG A CA 1
ATOM 2281 C C . ARG A 1 285 ? -5.611 -3.941 3.585 1.00 63.22 285 ARG A C 1
ATOM 2283 O O . ARG A 1 285 ? -5.755 -4.828 2.748 1.00 63.22 285 ARG A O 1
ATOM 2290 N N . MET A 1 286 ? -6.266 -3.944 4.747 1.00 64.56 286 MET A N 1
ATOM 2291 C CA . MET A 1 286 ? -7.323 -4.912 5.055 1.00 64.56 286 MET A CA 1
ATOM 2292 C C . MET A 1 286 ? -8.655 -4.546 4.395 1.00 64.56 286 MET A C 1
ATOM 2294 O O . MET A 1 286 ? -9.451 -5.444 4.147 1.00 64.56 286 MET A O 1
ATOM 2298 N N . VAL A 1 287 ? -8.885 -3.273 4.048 1.00 64.19 287 VAL A N 1
ATOM 2299 C CA . VAL A 1 287 ? -10.163 -2.813 3.476 1.00 64.19 287 VAL A CA 1
ATOM 2300 C C . VAL A 1 287 ? -10.545 -3.601 2.211 1.00 64.19 287 VAL A C 1
ATOM 2302 O O . VAL A 1 287 ? -11.618 -4.198 2.205 1.00 64.19 287 VAL A O 1
ATOM 2305 N N . PRO A 1 288 ? -9.689 -3.757 1.180 1.00 61.66 288 PRO A N 1
ATOM 2306 C CA . PRO A 1 288 ? -10.067 -4.537 -0.005 1.00 61.66 288 PRO A CA 1
ATOM 2307 C C . PRO A 1 288 ? -10.344 -6.021 0.283 1.00 61.66 288 PRO A C 1
ATOM 2309 O O . PRO A 1 288 ? -10.993 -6.688 -0.515 1.00 61.66 288 PRO A O 1
ATOM 2312 N N . LEU A 1 289 ? -9.844 -6.553 1.404 1.00 64.38 289 LEU A N 1
ATOM 2313 C CA . LEU A 1 289 ? -10.070 -7.940 1.818 1.00 64.38 289 LEU A CA 1
ATOM 2314 C C . LEU A 1 289 ? -11.381 -8.114 2.575 1.00 64.38 289 LEU A C 1
ATOM 2316 O O . LEU A 1 289 ? -12.004 -9.163 2.466 1.00 64.38 289 LEU A O 1
ATOM 2320 N N . MET A 1 290 ? -11.775 -7.099 3.344 1.00 65.50 290 MET A N 1
ATOM 2321 C CA . MET A 1 290 ? -13.012 -7.089 4.125 1.00 65.50 290 MET A CA 1
ATOM 2322 C C . MET A 1 290 ? -14.237 -6.718 3.284 1.00 65.50 290 MET A C 1
ATOM 2324 O O . MET A 1 290 ? -15.344 -7.087 3.648 1.00 65.50 290 MET A O 1
ATOM 2328 N N . TYR A 1 291 ? -14.034 -6.030 2.156 1.00 62.78 291 TYR A N 1
ATOM 2329 C CA . TYR A 1 291 ? -15.105 -5.588 1.254 1.00 62.78 291 TYR A CA 1
ATOM 2330 C C . TYR A 1 291 ? -15.031 -6.230 -0.144 1.00 62.78 291 TYR A C 1
ATOM 2332 O O . TYR A 1 291 ? -15.745 -5.829 -1.059 1.00 62.78 291 TYR A O 1
ATOM 2340 N N . GLY A 1 292 ? -14.165 -7.231 -0.329 1.00 65.56 292 GLY A N 1
ATOM 2341 C CA . GLY A 1 292 ? -13.982 -7.956 -1.590 1.00 65.56 292 GLY A CA 1
ATOM 2342 C C . GLY A 1 292 ? -14.976 -9.103 -1.774 1.00 65.56 292 GLY A C 1
ATOM 2343 O O . GLY A 1 292 ? -14.544 -10.246 -1.946 1.00 65.56 292 GLY A O 1
ATOM 2344 N N . TYR A 1 293 ? -16.274 -8.806 -1.678 1.00 70.69 293 TYR A N 1
ATOM 2345 C CA . TYR A 1 293 ? -17.340 -9.803 -1.784 1.00 70.69 293 TYR A CA 1
ATOM 2346 C C . TYR A 1 293 ? -17.421 -10.412 -3.191 1.00 70.69 293 TYR A C 1
ATOM 2348 O O . TYR A 1 293 ? -17.233 -9.712 -4.187 1.00 70.69 293 TYR A O 1
ATOM 2356 N N . ASP A 1 294 ? -17.690 -11.715 -3.274 1.00 74.62 294 ASP A N 1
ATOM 2357 C CA . ASP A 1 294 ? -18.112 -12.360 -4.520 1.00 74.62 294 ASP A CA 1
ATOM 2358 C C . ASP A 1 294 ? -19.628 -12.224 -4.740 1.00 74.62 294 ASP A C 1
ATOM 2360 O O . ASP A 1 294 ? -20.357 -11.710 -3.887 1.00 74.62 294 ASP A O 1
ATOM 2364 N N . ASP A 1 295 ? -20.118 -12.717 -5.879 1.00 80.94 295 ASP A N 1
ATOM 2365 C CA . ASP A 1 295 ? -21.544 -12.669 -6.232 1.00 80.94 295 ASP A CA 1
ATOM 2366 C C . ASP A 1 295 ? -22.448 -13.392 -5.209 1.00 80.94 295 ASP A C 1
ATOM 2368 O O . ASP A 1 295 ? -23.656 -13.166 -5.178 1.00 80.94 295 ASP A O 1
ATOM 2372 N N . ASN A 1 296 ? -21.875 -14.234 -4.340 1.00 80.12 296 ASN A N 1
ATOM 2373 C CA . ASN A 1 296 ? -22.576 -14.959 -3.281 1.00 80.12 296 ASN A CA 1
ATOM 2374 C C . ASN A 1 296 ? -22.435 -14.289 -1.903 1.00 80.12 296 ASN A C 1
ATOM 2376 O O . ASN A 1 296 ? -22.709 -14.939 -0.893 1.00 80.12 296 ASN A O 1
ATOM 2380 N N . GLN A 1 297 ? -21.988 -13.028 -1.837 1.00 74.88 297 GLN A N 1
ATOM 2381 C CA . GLN A 1 297 ? -21.744 -12.297 -0.584 1.00 74.88 297 GLN A CA 1
ATOM 2382 C C . GLN A 1 297 ? -20.727 -12.994 0.335 1.00 74.88 297 GLN A C 1
ATOM 2384 O O . GLN A 1 297 ? -20.751 -12.839 1.557 1.00 74.88 297 GLN A O 1
ATOM 2389 N N . ARG A 1 298 ? -19.798 -13.763 -0.240 1.00 75.38 298 ARG A N 1
ATOM 2390 C CA . ARG A 1 298 ? -18.689 -14.365 0.504 1.00 75.38 298 ARG A CA 1
ATOM 2391 C C . ARG A 1 298 ? -17.434 -13.535 0.349 1.00 75.38 298 ARG A C 1
ATOM 2393 O O . ARG A 1 298 ? -17.267 -12.820 -0.630 1.00 75.38 298 ARG A O 1
ATOM 2400 N N . LEU A 1 299 ? -16.506 -13.700 1.286 1.00 76.94 299 LEU A N 1
ATOM 2401 C CA . LEU A 1 299 ? -15.177 -13.094 1.235 1.00 76.94 299 LEU A CA 1
ATOM 2402 C C . LEU A 1 299 ? -14.134 -14.174 0.900 1.00 76.94 299 LEU A C 1
ATOM 2404 O O . LEU A 1 299 ? -13.375 -14.581 1.781 1.00 76.94 299 LEU A O 1
ATOM 2408 N N . PRO A 1 300 ? -14.071 -14.678 -0.350 1.00 71.69 300 PRO A N 1
ATOM 2409 C CA . PRO A 1 300 ? -13.259 -15.847 -0.698 1.00 71.69 300 PRO A CA 1
ATOM 2410 C C . PRO A 1 300 ? -11.768 -15.637 -0.414 1.00 71.69 300 PRO A C 1
ATOM 2412 O O . PRO A 1 300 ? -11.086 -16.553 0.042 1.00 71.69 300 PRO A O 1
ATOM 2415 N N . VAL A 1 301 ? -11.273 -14.414 -0.625 1.00 69.50 301 VAL A N 1
ATOM 2416 C CA . VAL A 1 301 ? -9.877 -14.054 -0.356 1.00 69.50 301 VAL A CA 1
ATOM 2417 C C . VAL A 1 301 ? -9.596 -14.089 1.154 1.00 69.50 301 VAL A C 1
ATOM 2419 O O . VAL A 1 301 ? -8.603 -14.670 1.588 1.00 69.50 301 VAL A O 1
ATOM 2422 N N . LEU A 1 302 ? -10.500 -13.539 1.975 1.00 72.75 302 LEU A N 1
ATOM 2423 C CA . LEU A 1 302 ? -10.387 -13.584 3.436 1.00 72.75 302 LEU A CA 1
ATOM 2424 C C . LEU A 1 302 ? -10.494 -15.015 3.972 1.00 72.75 302 LEU A C 1
ATOM 2426 O O . LEU A 1 302 ? -9.720 -15.400 4.845 1.00 72.75 302 LEU A O 1
ATOM 2430 N N . GLU A 1 303 ? -11.412 -15.817 3.435 1.00 72.50 303 GLU A N 1
ATOM 2431 C CA . GLU A 1 303 ? -11.551 -17.224 3.801 1.00 72.50 303 GLU A CA 1
ATOM 2432 C C . GLU A 1 303 ? -10.284 -18.027 3.506 1.00 72.50 303 GLU A C 1
ATOM 2434 O O . GLU A 1 303 ? -9.856 -18.823 4.345 1.00 72.50 303 GLU A O 1
ATOM 2439 N N . GLU A 1 304 ? -9.676 -17.838 2.330 1.00 74.50 304 GLU A N 1
ATOM 2440 C CA . GLU A 1 304 ? -8.406 -18.481 1.992 1.00 74.50 304 GLU A CA 1
ATOM 2441 C C . GLU A 1 304 ? -7.323 -18.103 3.011 1.00 74.50 304 GLU A C 1
ATOM 2443 O O . GLU A 1 304 ? -6.589 -18.975 3.483 1.00 74.50 304 GLU A O 1
ATOM 2448 N N . TYR A 1 305 ? -7.264 -16.834 3.428 1.00 72.06 305 TYR A N 1
ATOM 2449 C CA . TYR A 1 305 ? -6.305 -16.384 4.437 1.00 72.06 305 TYR A CA 1
ATOM 2450 C C . TYR A 1 305 ? -6.548 -16.988 5.810 1.00 72.06 305 TYR A C 1
ATOM 2452 O O . TYR A 1 305 ? -5.609 -17.497 6.427 1.00 72.06 305 TYR A O 1
ATOM 2460 N N . VAL A 1 306 ? -7.789 -16.954 6.291 1.00 72.88 306 VAL A N 1
ATOM 2461 C CA . VAL A 1 306 ? -8.159 -17.555 7.574 1.00 72.88 306 VAL A CA 1
ATOM 2462 C C . VAL A 1 306 ? -7.790 -19.037 7.555 1.00 72.88 306 VAL A C 1
ATOM 2464 O O . VAL A 1 306 ? -7.116 -19.516 8.466 1.00 72.88 306 VAL A O 1
ATOM 2467 N N . LYS A 1 307 ? -8.098 -19.748 6.463 1.00 74.94 307 LYS A N 1
ATOM 2468 C CA . LYS A 1 307 ? -7.715 -21.155 6.302 1.00 74.94 307 LYS A CA 1
ATOM 2469 C C . LYS A 1 307 ? -6.201 -21.355 6.276 1.00 74.94 307 LYS A C 1
ATOM 2471 O O . LYS A 1 307 ? -5.697 -22.287 6.900 1.00 74.94 307 LYS A O 1
ATOM 2476 N N . PHE A 1 308 ? -5.460 -20.483 5.599 1.00 73.06 308 PHE A N 1
ATOM 2477 C CA . PHE A 1 308 ? -4.004 -20.557 5.524 1.00 73.06 308 PHE A CA 1
ATOM 2478 C C . PHE A 1 308 ? -3.332 -20.394 6.894 1.00 73.06 308 PHE A C 1
ATOM 2480 O O . PHE A 1 308 ? -2.429 -21.159 7.232 1.00 73.06 308 PHE A O 1
ATOM 2487 N N . PHE A 1 309 ? -3.768 -19.424 7.699 1.00 68.19 309 PHE A N 1
ATOM 2488 C CA . PHE A 1 309 ? -3.185 -19.184 9.021 1.00 68.19 309 PHE A CA 1
ATOM 2489 C C . PHE A 1 309 ? -3.651 -20.191 10.079 1.00 68.19 309 PHE A C 1
ATOM 2491 O O . PHE A 1 309 ? -2.879 -20.516 10.983 1.00 68.19 309 PHE A O 1
ATOM 2498 N N . LEU A 1 310 ? -4.871 -20.720 9.961 1.00 67.50 310 LEU A N 1
ATOM 2499 C CA . LEU A 1 310 ? -5.425 -21.668 10.930 1.00 67.50 310 LEU A CA 1
ATOM 2500 C C . LEU A 1 310 ? -5.073 -23.131 10.642 1.00 67.50 310 LEU A C 1
ATOM 2502 O O . LEU A 1 310 ? -4.794 -23.872 11.578 1.00 67.50 310 LEU A O 1
ATOM 2506 N N . PHE A 1 311 ? -5.072 -23.561 9.377 1.00 65.50 311 PHE A N 1
ATOM 2507 C CA . PHE A 1 311 ? -5.084 -24.993 9.043 1.00 65.50 311 PHE A CA 1
ATOM 2508 C C . PHE A 1 311 ? -3.912 -25.458 8.181 1.00 65.50 311 PHE A C 1
ATOM 2510 O O . PHE A 1 311 ? -3.632 -26.656 8.137 1.00 65.50 311 PHE A O 1
ATOM 2517 N N . ASN A 1 312 ? -3.197 -24.554 7.506 1.00 59.69 312 ASN A N 1
ATOM 2518 C CA . ASN A 1 312 ? -2.155 -24.968 6.573 1.00 59.69 312 ASN A CA 1
ATOM 2519 C C . ASN A 1 312 ? -0.825 -25.235 7.297 1.00 59.69 312 ASN A C 1
ATOM 2521 O O . ASN A 1 312 ? 0.062 -24.380 7.354 1.00 59.69 312 ASN A O 1
ATOM 2525 N N . ARG A 1 313 ? -0.679 -26.448 7.846 1.00 51.50 313 ARG A N 1
ATOM 2526 C CA . ARG A 1 313 ? 0.644 -27.042 8.075 1.00 51.50 313 ARG A CA 1
ATOM 2527 C C . ARG A 1 313 ? 1.201 -27.355 6.696 1.00 51.50 313 ARG A C 1
ATOM 2529 O O . ARG A 1 313 ? 0.644 -28.204 6.009 1.00 51.50 313 ARG A O 1
ATOM 2536 N N . SER A 1 314 ? 2.246 -26.652 6.266 1.00 47.19 314 SER A N 1
ATOM 2537 C CA . SER A 1 314 ? 2.872 -26.939 4.978 1.00 47.19 314 SER A CA 1
ATOM 2538 C C . SER A 1 314 ? 3.192 -28.431 4.880 1.00 47.19 314 SER A C 1
ATOM 2540 O O . SER A 1 314 ? 4.019 -28.954 5.623 1.00 47.19 314 SER A O 1
ATOM 2542 N N . THR A 1 315 ? 2.504 -29.115 3.969 1.00 37.88 315 THR A N 1
ATOM 2543 C CA . THR A 1 315 ? 2.775 -30.487 3.550 1.00 37.88 315 THR A CA 1
ATOM 2544 C C . THR A 1 315 ? 4.144 -30.524 2.878 1.00 37.88 315 THR A C 1
ATOM 2546 O O . THR A 1 315 ? 4.259 -30.411 1.662 1.00 37.88 315 THR A O 1
ATOM 2549 N N . GLN A 1 316 ? 5.199 -30.613 3.682 1.00 37.75 316 GLN A N 1
ATOM 2550 C CA . GLN A 1 316 ? 6.531 -31.036 3.246 1.00 37.75 316 GLN A CA 1
ATOM 2551 C C . GLN A 1 316 ? 7.102 -32.169 4.114 1.00 37.75 316 GLN A C 1
ATOM 2553 O O . GLN A 1 316 ? 8.150 -32.704 3.778 1.00 37.75 316 GLN A O 1
ATOM 2558 N N . ASP A 1 317 ? 6.375 -32.630 5.139 1.00 33.84 317 ASP A N 1
ATOM 2559 C CA . ASP A 1 317 ? 6.818 -33.722 6.024 1.00 33.84 317 ASP A CA 1
ATOM 2560 C C . ASP A 1 317 ? 6.375 -35.129 5.554 1.00 33.84 317 ASP A C 1
ATOM 2562 O O . ASP A 1 317 ? 6.388 -36.083 6.329 1.00 33.84 317 ASP A O 1
ATOM 2566 N N . HIS A 1 318 ? 5.978 -35.305 4.287 1.00 31.81 318 HIS A N 1
ATOM 2567 C CA . HIS A 1 318 ? 5.498 -36.602 3.770 1.00 31.81 318 HIS A CA 1
ATOM 2568 C C . HIS A 1 318 ? 6.332 -37.233 2.648 1.00 31.81 318 HIS A C 1
ATOM 2570 O O . HIS A 1 318 ? 5.866 -38.173 2.016 1.00 31.81 318 HIS A O 1
ATOM 2576 N N . HIS A 1 319 ? 7.585 -36.810 2.449 1.00 32.25 319 HIS A N 1
ATOM 2577 C CA . HIS A 1 319 ? 8.489 -37.501 1.515 1.00 32.25 319 HIS A CA 1
ATOM 2578 C C . HIS A 1 319 ? 9.743 -38.131 2.130 1.00 32.25 319 HIS A C 1
ATOM 2580 O O . HIS A 1 319 ? 10.663 -38.463 1.391 1.00 32.25 319 HIS A O 1
ATOM 2586 N N . HIS A 1 320 ? 9.785 -38.386 3.444 1.00 32.62 320 HIS A N 1
ATOM 2587 C CA . HIS A 1 320 ? 10.918 -39.140 4.000 1.00 32.62 320 HIS A CA 1
ATOM 2588 C C . HIS A 1 320 ? 10.616 -40.117 5.138 1.00 32.62 320 HIS A C 1
ATOM 2590 O O . HIS A 1 320 ? 11.458 -40.324 6.004 1.00 32.62 320 HIS A O 1
ATOM 2596 N N . ILE A 1 321 ? 9.447 -40.766 5.123 1.00 36.22 321 ILE A N 1
ATOM 2597 C CA . ILE A 1 321 ? 9.223 -42.006 5.883 1.00 36.22 321 ILE A CA 1
ATOM 2598 C C . ILE A 1 321 ? 8.306 -42.909 5.041 1.00 36.22 321 ILE A C 1
ATOM 2600 O O . ILE A 1 321 ? 7.231 -42.457 4.648 1.00 36.22 321 ILE A O 1
ATOM 2604 N N . LYS A 1 322 ? 8.731 -44.166 4.828 1.00 30.05 322 LYS A N 1
ATOM 2605 C CA . LYS A 1 322 ? 8.355 -45.166 3.795 1.00 30.05 322 LYS A CA 1
ATOM 2606 C C . LYS A 1 322 ? 9.296 -45.052 2.585 1.00 30.05 322 LYS A C 1
ATOM 2608 O O . LYS A 1 322 ? 9.271 -44.036 1.909 1.00 30.05 322 LYS A O 1
ATOM 2613 N N . GLU A 1 323 ? 10.197 -45.984 2.305 1.00 30.56 323 GLU A N 1
ATOM 2614 C CA . GLU A 1 323 ? 10.175 -47.441 2.497 1.00 30.56 323 GLU A CA 1
ATOM 2615 C C . GLU A 1 323 ? 11.500 -47.976 3.077 1.00 30.56 323 GLU A C 1
ATOM 2617 O O . GLU A 1 323 ? 12.487 -47.245 3.156 1.00 30.56 323 GLU A O 1
ATOM 2622 N N . GLU A 1 324 ? 11.416 -49.220 3.554 1.00 33.78 324 GLU A N 1
ATOM 2623 C CA . GLU A 1 324 ? 12.429 -50.066 4.210 1.00 33.78 324 GLU A CA 1
ATOM 2624 C C . GLU A 1 324 ? 13.741 -50.257 3.439 1.00 33.78 324 GLU A C 1
ATOM 2626 O O . GLU A 1 324 ? 13.710 -50.311 2.187 1.00 33.78 324 GLU A O 1
#

Sequence (324 aa):
MSSFYEQEIETILSKLYVSSCSCMYRYYNLHDVSLFFRLLRQHGHCISADVFNNFKGKDGRFRRNLRQDIRGLVELYEAGQLSVEGEHILDEAASFSSHLLRECLPEMDNNLSRMITGKLRHPYHKTVARLTRKDFLQDFEGINGWGKTLRELAVMDLRKGQSVFQGELVQVSNLSLQRVELTKSIAFVYLIDDIFDVVGTLDELTIFTEAEQALLDTTNAIGLEIYKMHGHYPIDSLKTSWASLCNAFPSGSKMVSLWGFANSRQVFGER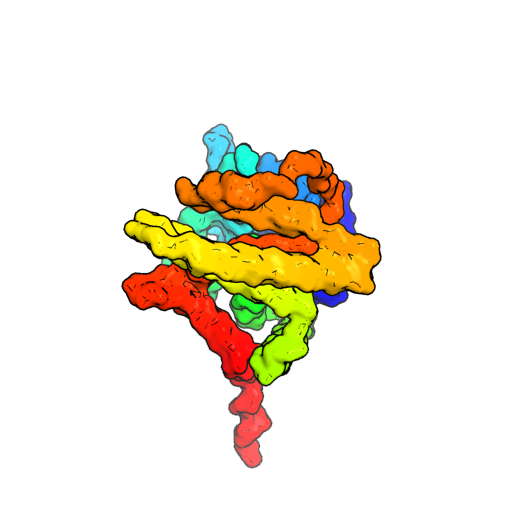KAASFKRAALNGARMVPLMYGYDDNQRLPVLEEYVKFFLFNRSTQDHHHIKEE